Protein AF-A0A815TJA2-F1 (afdb_monomer)

InterPro domains:
  IPR001619 Sec1-like protein [PF00995] (8-190)
  IPR027482 Sec1-like, domain 2 [G3DSA:3.40.50.1910] (61-134)
  IPR027482 Sec1-like, domain 2 [G3DSA:3.40.50.1910] (135-194)
  IPR036045 Sec1-like superfamily [SSF56815] (6-190)
  IPR043155 Vacuolar protein sorting-associated protein 33, domain 3b [G3DSA:1.25.40.850] (1-39)

Sequence (194 aa):
EYYELLCRSFLQAYGYENIPLLYKLEQLHLFHVKRSCDIPIPTNANTSAGSRGEALLKMGKQVAQNLTDKAQTQKTFFQFMRKKLNLTPDLNQQVKTTPGPDMADVFGSFYVPLSCRLIEEGLINEQKLLQFQHELIQRGYPGAEDLFQQRSSGMSTRSQYHDNQQSILIVFIGGCTQSEINALRMLAMSKSNT

Foldseek 3Di:
DVLVVVVVVCCVVPHPVCVVVQVVCVVVVNRDDPDLPPFDADDPDPDDDDDDDPVVVVCVVVVVVVVVVSSVPPQHPCRVLCVVLVQAPDPVVVPDPDPADALCVLVPSGGHPSVLSLVLVCVPDVVVNVVVLVVCVSRVHPCSVVSDDDDPPPDDPPPPDDDDDDDDDDDDDPDDDPSSVVSVVRVVVVSVVD

Organism: NCBI:txid433720

Solvent-accessible surface area (backbone atoms only — not comparable to full-atom values): 12328 Å² total; per-residue (Å²): 111,72,62,62,51,50,52,50,54,46,33,72,74,74,38,68,86,48,53,66,55,54,53,50,32,35,75,69,68,75,46,70,76,86,59,101,68,81,53,82,79,82,74,87,74,88,71,81,89,79,81,92,72,74,59,60,69,57,41,54,57,52,49,55,51,48,49,56,53,52,68,74,59,69,65,50,70,65,59,48,49,34,64,76,66,54,26,50,57,58,76,87,60,64,84,55,96,59,100,66,76,56,43,24,52,68,53,78,48,52,36,34,56,66,71,55,52,53,50,51,47,50,75,74,35,61,66,64,43,52,53,48,36,52,55,33,45,75,51,67,43,87,69,29,79,71,73,66,75,81,78,76,83,70,88,67,84,79,71,90,67,93,73,96,70,88,84,82,88,84,83,66,84,96,61,80,53,73,52,53,55,52,22,47,49,31,51,51,54,58,60,74,74,107

Structure (mmCIF, N/CA/C/O backbone):
data_AF-A0A815TJA2-F1
#
_entry.id   AF-A0A815TJA2-F1
#
loop_
_atom_site.group_PDB
_atom_site.id
_atom_site.type_symbol
_atom_site.label_atom_id
_atom_site.label_alt_id
_atom_site.label_comp_id
_atom_site.label_asym_id
_atom_site.label_entity_id
_atom_site.label_seq_id
_atom_site.pdbx_PDB_ins_code
_atom_site.Cartn_x
_atom_site.Cartn_y
_atom_site.Cartn_z
_atom_site.occupancy
_atom_site.B_iso_or_equiv
_atom_site.auth_seq_id
_atom_site.auth_comp_id
_atom_site.auth_asym_id
_atom_site.auth_atom_id
_atom_site.pdbx_PDB_model_num
ATOM 1 N N . GLU A 1 1 ? 21.839 7.463 -7.728 1.00 70.12 1 GLU A N 1
ATOM 2 C CA . GLU A 1 1 ? 22.661 6.275 -8.038 1.00 70.12 1 GLU A CA 1
ATOM 3 C C . GLU A 1 1 ? 21.825 5.011 -8.265 1.00 70.12 1 GLU A C 1
ATOM 5 O O . GLU A 1 1 ? 21.737 4.577 -9.403 1.00 70.12 1 GLU A O 1
ATOM 10 N N . TYR A 1 2 ? 21.116 4.466 -7.264 1.00 87.75 2 TYR A N 1
ATOM 11 C CA . TYR A 1 2 ? 20.338 3.220 -7.442 1.00 87.75 2 TYR A CA 1
ATOM 12 C C . TYR A 1 2 ? 19.220 3.280 -8.503 1.00 87.75 2 TYR A C 1
ATOM 14 O O . TYR A 1 2 ? 18.996 2.295 -9.199 1.00 87.75 2 TYR A O 1
ATOM 22 N N . TYR A 1 3 ? 18.539 4.424 -8.650 1.00 91.25 3 TYR A N 1
ATOM 23 C CA . TYR A 1 3 ? 17.468 4.598 -9.642 1.00 91.25 3 TYR A CA 1
ATOM 24 C C . TYR A 1 3 ? 17.973 4.401 -11.078 1.00 91.25 3 TYR A C 1
ATOM 26 O O . TYR A 1 3 ? 17.455 3.571 -11.816 1.00 91.25 3 TYR A O 1
ATOM 34 N N . GLU A 1 4 ? 19.035 5.115 -11.455 1.00 92.94 4 GLU A N 1
ATOM 35 C CA . GLU A 1 4 ? 19.614 5.056 -12.802 1.00 92.94 4 GLU A CA 1
ATOM 36 C C . GLU A 1 4 ? 20.176 3.670 -13.121 1.00 92.94 4 GLU A C 1
ATOM 38 O O . GLU A 1 4 ? 20.002 3.174 -14.235 1.00 92.94 4 GLU A O 1
ATOM 43 N N . LEU A 1 5 ? 20.800 3.016 -12.133 1.00 95.50 5 LEU A N 1
ATOM 44 C CA . LEU A 1 5 ? 21.304 1.654 -12.280 1.00 95.50 5 LEU A CA 1
ATOM 45 C C . LEU A 1 5 ? 20.172 0.657 -12.558 1.00 95.50 5 LEU A C 1
ATOM 47 O O . LEU A 1 5 ? 20.317 -0.196 -13.438 1.00 95.50 5 LEU A O 1
ATOM 51 N N . LEU A 1 6 ? 19.048 0.773 -11.845 1.00 95.50 6 LEU A N 1
ATOM 52 C CA . LEU A 1 6 ? 17.875 -0.073 -12.060 1.00 95.50 6 LEU A CA 1
ATOM 53 C C . LEU A 1 6 ? 17.267 0.174 -13.443 1.00 95.50 6 LEU A C 1
ATOM 55 O O . LEU A 1 6 ? 17.034 -0.789 -14.170 1.00 95.50 6 LEU A O 1
ATOM 59 N N . CYS A 1 7 ? 17.085 1.439 -13.840 1.00 96.25 7 CYS A N 1
ATOM 60 C CA . CYS A 1 7 ? 16.595 1.796 -15.174 1.00 96.25 7 CYS A CA 1
ATOM 61 C C . CYS A 1 7 ? 17.485 1.209 -16.270 1.00 96.25 7 CYS A C 1
ATOM 63 O O . CYS A 1 7 ? 16.992 0.557 -17.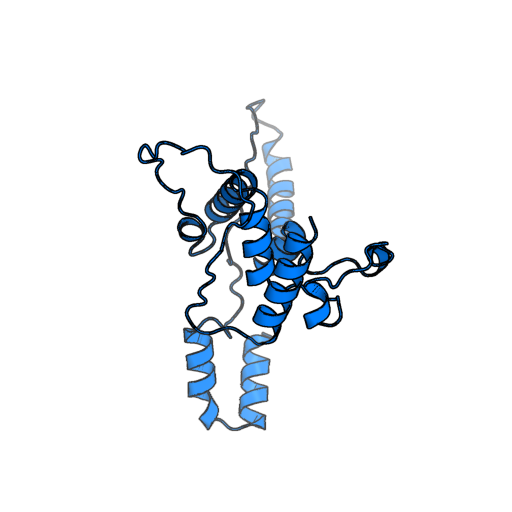188 1.00 96.25 7 CYS A O 1
ATOM 65 N N . ARG A 1 8 ? 18.805 1.394 -16.158 1.00 97.25 8 ARG A N 1
ATOM 66 C CA . ARG A 1 8 ? 19.763 0.858 -17.128 1.00 97.25 8 ARG A CA 1
ATOM 67 C C . ARG A 1 8 ? 19.694 -0.665 -17.193 1.00 97.25 8 ARG A C 1
ATOM 69 O O . ARG A 1 8 ? 19.586 -1.205 -18.288 1.00 97.25 8 ARG A O 1
ATOM 76 N N . SER A 1 9 ? 19.733 -1.342 -16.047 1.00 97.62 9 SER A N 1
ATOM 77 C CA . SER A 1 9 ? 19.697 -2.810 -15.984 1.00 97.62 9 SER A CA 1
ATOM 78 C C . SER A 1 9 ? 18.393 -3.367 -16.560 1.00 97.62 9 SER A C 1
ATOM 80 O O . SER A 1 9 ? 18.413 -4.331 -17.320 1.00 97.62 9 SER A O 1
ATOM 82 N N . PHE A 1 10 ? 17.261 -2.728 -16.254 1.00 97.88 10 PHE A N 1
ATOM 83 C CA . PHE A 1 10 ? 15.953 -3.107 -16.777 1.00 97.88 10 PHE A CA 1
ATOM 84 C C . PHE A 1 10 ? 15.876 -2.935 -18.300 1.00 97.88 10 PHE A C 1
ATOM 86 O O . PHE A 1 10 ? 15.504 -3.873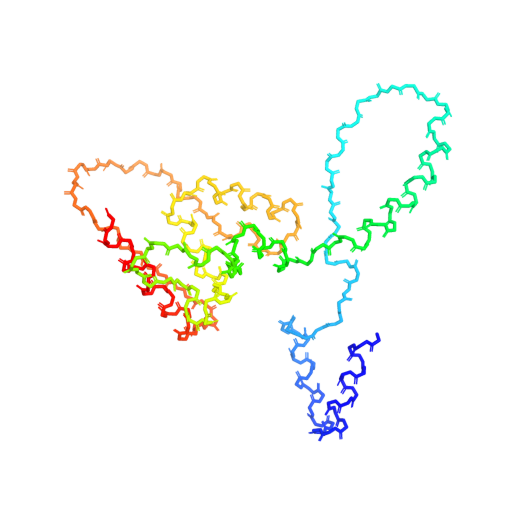 -18.996 1.00 97.88 10 PHE A O 1
ATOM 93 N N . LEU A 1 11 ? 16.292 -1.786 -18.840 1.00 98.19 11 LEU A N 1
ATOM 94 C CA . LEU A 1 11 ? 16.261 -1.547 -20.289 1.00 98.19 11 LEU A CA 1
ATOM 95 C C . LEU A 1 11 ? 17.235 -2.456 -21.052 1.00 98.19 11 LEU A C 1
ATOM 97 O O . LEU A 1 11 ? 16.928 -2.890 -22.158 1.00 98.19 11 LEU A O 1
ATOM 101 N N . GLN A 1 12 ? 18.385 -2.785 -20.459 1.00 98.06 12 GLN A N 1
ATOM 102 C CA . GLN A 1 12 ? 19.330 -3.737 -21.046 1.00 98.06 12 GLN A CA 1
ATOM 103 C C . GLN A 1 12 ? 18.774 -5.166 -21.093 1.00 98.06 12 GLN A C 1
ATOM 105 O O . GLN A 1 12 ? 19.051 -5.884 -22.050 1.00 98.06 12 GLN A O 1
ATOM 110 N N . ALA A 1 13 ? 18.008 -5.581 -20.081 1.00 98.25 13 ALA A N 1
ATOM 111 C CA . ALA A 1 13 ? 17.454 -6.932 -19.997 1.00 98.25 13 ALA A CA 1
ATOM 112 C C . ALA A 1 13 ? 16.139 -7.104 -20.777 1.00 98.25 13 ALA A C 1
ATOM 114 O O . ALA A 1 13 ? 15.918 -8.156 -21.370 1.00 98.25 13 ALA A O 1
ATOM 115 N N . TYR A 1 14 ? 15.272 -6.088 -20.770 1.00 97.88 14 TYR A N 1
ATOM 116 C CA . TYR A 1 14 ? 13.899 -6.168 -21.287 1.00 97.88 14 TYR A CA 1
ATOM 117 C C . TYR A 1 14 ? 13.647 -5.301 -22.526 1.00 97.88 14 TYR A C 1
ATOM 119 O O . TYR A 1 14 ? 12.537 -5.320 -23.047 1.00 97.88 14 TYR A O 1
ATOM 127 N N . GLY A 1 15 ? 14.648 -4.549 -22.990 1.00 97.88 15 GLY A N 1
ATOM 128 C CA . GLY A 1 15 ? 14.570 -3.735 -24.201 1.00 97.88 15 GLY A CA 1
ATOM 129 C C . GLY A 1 15 ? 14.254 -2.253 -23.954 1.00 97.88 15 GLY A C 1
ATOM 130 O O . GLY A 1 15 ? 13.575 -1.868 -22.992 1.00 97.88 15 GLY A O 1
ATOM 131 N N . TYR A 1 16 ? 14.771 -1.402 -24.848 1.00 98.06 16 TYR A N 1
ATOM 132 C CA . TYR A 1 16 ? 14.667 0.063 -24.784 1.00 98.06 16 TYR A CA 1
ATOM 133 C C . TYR A 1 16 ? 13.289 0.602 -25.198 1.00 98.06 16 TYR A C 1
ATOM 135 O O . TYR A 1 16 ? 12.956 1.752 -24.905 1.00 98.06 16 TYR A O 1
ATOM 143 N N . GLU A 1 17 ? 12.447 -0.231 -25.800 1.00 97.75 17 GLU A N 1
ATOM 144 C CA . GLU A 1 17 ? 11.033 0.040 -26.059 1.00 97.75 17 GLU A CA 1
ATOM 145 C C . GLU A 1 17 ? 10.231 0.324 -24.781 1.00 97.75 17 GLU A C 1
ATOM 147 O O . GLU A 1 17 ? 9.165 0.930 -24.855 1.00 97.75 17 GLU A O 1
ATOM 152 N N . ASN A 1 18 ? 10.749 -0.054 -23.605 1.00 97.94 18 ASN A N 1
ATOM 153 C CA . ASN A 1 18 ? 10.112 0.198 -22.313 1.00 97.94 18 ASN A CA 1
ATOM 154 C C . ASN A 1 18 ? 10.424 1.585 -21.720 1.00 97.94 18 ASN A C 1
ATOM 156 O O . ASN A 1 18 ? 9.945 1.904 -20.630 1.00 97.94 18 ASN A O 1
ATOM 160 N N . ILE A 1 19 ? 11.176 2.451 -22.411 1.00 97.38 19 ILE A N 1
ATOM 161 C CA . ILE A 1 19 ? 11.385 3.842 -21.965 1.00 97.38 19 ILE A CA 1
ATOM 162 C C . ILE A 1 19 ? 10.050 4.575 -21.698 1.00 97.38 19 ILE A C 1
ATOM 164 O O . ILE A 1 19 ? 9.917 5.178 -20.629 1.00 97.38 19 ILE A O 1
ATOM 168 N N . PRO A 1 20 ? 9.024 4.508 -22.574 1.00 97.69 20 PRO A N 1
ATOM 169 C CA . PRO A 1 20 ? 7.733 5.143 -22.316 1.00 97.69 20 PRO A CA 1
ATOM 170 C C . PRO A 1 20 ? 6.999 4.565 -21.098 1.00 97.69 20 PRO A C 1
ATOM 172 O O . PRO A 1 20 ? 6.238 5.286 -20.457 1.00 97.69 20 PRO A O 1
ATOM 175 N N . LEU A 1 21 ? 7.212 3.285 -20.759 1.00 97.12 21 LEU A N 1
ATOM 176 C CA . LEU A 1 21 ? 6.660 2.676 -19.544 1.00 97.12 21 LEU A CA 1
ATOM 177 C C . LEU A 1 21 ? 7.285 3.309 -18.297 1.00 97.12 21 LEU A C 1
ATOM 179 O O . LEU A 1 21 ? 6.548 3.748 -17.417 1.00 97.12 21 LEU A O 1
ATOM 183 N N . LEU A 1 22 ? 8.618 3.404 -18.246 1.00 96.19 22 LEU A N 1
ATOM 184 C CA . LEU A 1 22 ? 9.320 4.053 -17.133 1.00 96.19 22 LEU A CA 1
ATOM 185 C C . LEU A 1 22 ? 8.872 5.511 -16.973 1.00 96.19 22 LEU A C 1
ATOM 187 O O . LEU A 1 22 ? 8.570 5.937 -15.862 1.00 96.19 22 LEU A O 1
ATOM 191 N N . TYR A 1 23 ? 8.728 6.235 -18.086 1.00 95.75 23 TYR A N 1
ATOM 192 C CA . TYR A 1 23 ? 8.217 7.605 -18.082 1.00 95.75 23 TYR A CA 1
ATOM 193 C C . TYR A 1 23 ? 6.786 7.702 -17.527 1.00 95.75 23 TYR A C 1
ATOM 195 O O . TYR A 1 23 ? 6.503 8.555 -16.690 1.00 95.75 23 TYR A O 1
ATOM 203 N N . LYS A 1 24 ? 5.876 6.802 -17.927 1.00 97.31 24 LYS A N 1
ATOM 204 C CA . LYS A 1 24 ? 4.506 6.764 -17.381 1.00 97.31 24 LYS A CA 1
ATOM 205 C C . LYS A 1 24 ? 4.483 6.437 -15.888 1.00 97.31 24 LYS A C 1
ATOM 207 O O . LYS A 1 24 ? 3.707 7.038 -15.153 1.00 97.31 24 LYS A O 1
ATOM 212 N N . LEU A 1 25 ? 5.316 5.506 -15.424 1.00 96.12 25 LEU A N 1
ATOM 213 C CA . LEU A 1 25 ? 5.407 5.174 -13.997 1.00 96.12 25 LEU A CA 1
ATOM 214 C C . LEU A 1 25 ? 5.944 6.350 -13.168 1.00 96.12 25 LEU A C 1
ATOM 216 O O . LEU A 1 25 ? 5.499 6.544 -12.036 1.00 96.12 25 LEU A O 1
ATOM 220 N N . GLU A 1 26 ? 6.846 7.151 -13.736 1.00 92.75 26 GLU A N 1
ATOM 221 C CA . GLU A 1 26 ? 7.316 8.397 -13.128 1.00 92.75 26 GLU A CA 1
ATOM 222 C C . GLU A 1 26 ? 6.206 9.452 -13.066 1.00 92.75 26 GLU A C 1
ATOM 224 O O . GLU A 1 26 ? 5.986 10.037 -12.005 1.00 92.75 26 GLU A O 1
ATOM 229 N N . GLN A 1 27 ? 5.447 9.638 -14.154 1.00 92.69 27 GLN A N 1
ATOM 230 C CA . GLN A 1 27 ? 4.282 10.535 -14.180 1.00 92.69 27 GLN A CA 1
ATOM 231 C C . GLN A 1 27 ? 3.201 10.135 -13.166 1.00 92.69 27 GLN A C 1
ATOM 233 O O . GLN A 1 27 ? 2.562 11.001 -12.577 1.00 92.69 27 GLN A O 1
ATOM 238 N N . LEU A 1 28 ? 3.009 8.833 -12.940 1.00 92.00 28 LEU A N 1
ATOM 239 C CA . LEU A 1 28 ? 2.090 8.301 -11.928 1.00 92.00 28 LEU A CA 1
ATOM 240 C C . LEU A 1 28 ? 2.676 8.323 -10.505 1.00 92.00 28 LEU A C 1
ATOM 242 O O . LEU A 1 28 ? 2.043 7.820 -9.581 1.00 92.00 28 LEU A O 1
ATOM 246 N N . HIS A 1 29 ? 3.888 8.857 -10.319 1.00 88.56 29 HIS A N 1
ATOM 247 C CA . HIS A 1 29 ? 4.633 8.860 -9.056 1.00 88.56 29 HIS A CA 1
ATOM 248 C C . HIS A 1 29 ? 4.888 7.466 -8.448 1.00 88.56 29 HIS A C 1
ATOM 250 O O . HIS A 1 29 ? 5.313 7.360 -7.298 1.00 88.56 29 HIS A O 1
ATOM 256 N N . LEU A 1 30 ? 4.721 6.393 -9.227 1.00 90.75 30 LEU A N 1
ATOM 257 C CA . LEU A 1 30 ? 4.966 5.011 -8.799 1.00 90.75 30 LEU A CA 1
ATOM 258 C C . LEU A 1 30 ? 6.448 4.637 -8.854 1.00 90.75 30 LEU A C 1
ATOM 260 O O . LEU A 1 30 ? 6.898 3.770 -8.106 1.00 90.75 30 LEU A O 1
ATOM 264 N N . PHE A 1 31 ? 7.212 5.288 -9.730 1.00 91.88 31 PHE A N 1
ATOM 265 C CA . PHE A 1 31 ? 8.631 5.015 -9.907 1.00 91.88 31 PHE A CA 1
ATOM 266 C C . PHE A 1 31 ? 9.392 6.306 -10.193 1.00 91.88 31 PHE A C 1
ATOM 268 O O . PHE A 1 31 ? 9.358 6.822 -11.302 1.00 91.88 31 PHE A O 1
ATOM 275 N N . HIS A 1 32 ? 10.060 6.855 -9.182 1.00 87.38 32 HIS A N 1
ATOM 276 C CA . HIS A 1 32 ? 10.755 8.132 -9.298 1.00 87.38 32 HIS A CA 1
ATOM 277 C C . HIS A 1 32 ? 12.011 8.162 -8.426 1.00 87.38 32 HIS A C 1
ATOM 279 O O . HIS A 1 32 ? 12.174 7.383 -7.481 1.00 87.38 32 HIS A O 1
ATOM 285 N N . VAL A 1 33 ? 12.912 9.092 -8.737 1.00 85.31 33 VAL A N 1
ATOM 286 C CA . VAL A 1 33 ? 14.084 9.357 -7.903 1.00 85.31 33 VAL A CA 1
ATOM 287 C C . VAL A 1 33 ? 13.610 9.894 -6.559 1.00 85.31 33 VAL A C 1
ATOM 289 O O . VAL A 1 33 ? 12.967 10.942 -6.512 1.00 85.31 33 VAL A O 1
ATOM 292 N N . LYS A 1 34 ? 13.976 9.215 -5.466 1.00 74.69 34 LYS A N 1
ATOM 293 C CA . LYS A 1 34 ? 13.782 9.734 -4.110 1.00 74.69 34 LYS A CA 1
ATOM 294 C C . LYS A 1 34 ? 14.481 11.086 -4.008 1.00 74.69 34 LYS A C 1
ATOM 296 O O . LYS A 1 34 ? 15.713 11.148 -3.990 1.00 74.69 34 LYS A O 1
ATOM 301 N N . ARG A 1 35 ? 13.709 12.167 -3.963 1.00 65.94 35 ARG A N 1
ATOM 302 C CA . ARG A 1 35 ? 14.259 13.498 -3.728 1.00 65.94 35 ARG A CA 1
ATOM 303 C C . ARG A 1 35 ? 14.512 13.609 -2.230 1.00 65.94 35 ARG A C 1
ATOM 305 O O . ARG A 1 35 ? 13.706 13.165 -1.421 1.00 65.94 35 ARG A O 1
ATOM 312 N N . SER A 1 36 ? 15.628 14.206 -1.831 1.00 51.16 36 SER A N 1
ATOM 313 C CA . SER A 1 36 ? 15.995 14.421 -0.419 1.00 51.16 36 SER A CA 1
ATOM 314 C C . SER A 1 36 ? 15.038 15.361 0.339 1.00 51.16 36 SER A C 1
ATOM 316 O O . SER A 1 36 ? 15.339 15.793 1.446 1.00 51.16 36 SER A O 1
ATOM 318 N N . CYS A 1 37 ? 13.914 15.718 -0.279 1.00 46.31 37 CYS A N 1
ATOM 319 C CA . CYS A 1 37 ? 12.906 16.656 0.169 1.00 46.31 37 CYS A CA 1
ATOM 320 C C . CYS A 1 37 ? 11.500 16.055 0.031 1.00 46.31 37 CYS A C 1
ATOM 322 O O . CYS A 1 37 ? 10.578 16.727 -0.419 1.00 46.31 37 CYS A O 1
ATOM 324 N N . ASP A 1 38 ? 11.307 14.814 0.474 1.00 43.69 38 ASP A N 1
ATOM 325 C CA . ASP A 1 38 ? 9.968 14.361 0.851 1.00 43.69 38 ASP A CA 1
ATOM 326 C C . ASP A 1 38 ? 9.658 14.925 2.249 1.00 43.69 38 ASP A C 1
ATOM 328 O O . ASP A 1 38 ? 9.755 14.253 3.272 1.00 43.69 38 ASP A O 1
ATOM 332 N N . ILE A 1 39 ? 9.309 16.215 2.219 1.00 48.31 39 ILE A N 1
ATOM 333 C CA . ILE A 1 39 ? 8.731 17.067 3.261 1.00 48.31 39 ILE A CA 1
ATOM 334 C C . ILE A 1 39 ? 9.681 17.470 4.416 1.00 48.31 39 ILE A C 1
ATOM 336 O O . ILE A 1 39 ? 9.987 16.675 5.309 1.00 48.31 39 ILE A O 1
ATOM 340 N N . PRO A 1 40 ? 10.110 18.751 4.471 1.00 40.62 40 PRO A N 1
ATOM 341 C CA . PRO A 1 40 ? 10.770 19.320 5.641 1.00 40.62 40 PRO A CA 1
ATOM 342 C C . PRO A 1 40 ? 9.880 19.192 6.883 1.00 40.62 40 PRO A C 1
ATOM 344 O O . PRO A 1 40 ? 8.729 19.610 6.880 1.00 40.62 40 PRO A O 1
ATOM 347 N N . ILE A 1 41 ? 10.438 18.633 7.956 1.00 48.81 41 ILE A N 1
ATOM 348 C CA . ILE A 1 41 ? 9.781 18.442 9.252 1.00 48.81 41 ILE A CA 1
ATOM 349 C C . ILE A 1 41 ? 9.935 19.729 10.080 1.00 48.81 41 ILE A C 1
ATOM 351 O O . ILE A 1 41 ? 11.060 20.031 10.495 1.00 48.81 41 ILE A O 1
ATOM 355 N N . PRO A 1 42 ? 8.861 20.465 10.414 1.00 39.62 42 PRO A N 1
ATOM 356 C CA . PRO A 1 42 ? 8.925 21.458 11.470 1.00 39.62 42 PRO A CA 1
ATOM 357 C C . PRO A 1 42 ? 8.762 20.740 12.815 1.00 39.62 42 PRO A C 1
ATOM 359 O O . PRO A 1 42 ? 7.665 20.387 13.237 1.00 39.62 42 PRO A O 1
ATOM 362 N N . THR A 1 43 ? 9.868 20.491 13.516 1.00 40.44 43 THR A N 1
ATOM 363 C CA . THR A 1 43 ? 9.794 20.199 14.953 1.00 40.44 43 THR A CA 1
ATOM 364 C C . THR A 1 43 ? 9.547 21.517 15.678 1.00 40.44 43 THR A C 1
ATOM 366 O O . THR A 1 43 ? 10.448 22.356 15.712 1.00 40.44 43 THR A O 1
ATOM 369 N N . ASN A 1 44 ? 8.354 21.701 16.247 1.00 42.28 44 ASN A N 1
ATOM 370 C CA . ASN A 1 44 ? 8.033 22.825 17.129 1.00 42.28 44 ASN A CA 1
ATOM 371 C C . ASN A 1 44 ? 9.016 22.854 18.310 1.00 42.28 44 ASN A C 1
ATOM 373 O O . ASN A 1 44 ? 8.865 22.109 19.277 1.00 42.28 44 ASN A O 1
ATOM 377 N N . ALA A 1 45 ? 10.040 23.701 18.225 1.00 36.78 45 ALA A N 1
ATOM 378 C CA . ALA A 1 45 ? 10.922 24.010 19.336 1.00 36.78 45 ALA A CA 1
ATOM 379 C C . ALA A 1 45 ? 10.388 25.265 20.036 1.00 36.78 45 ALA A C 1
ATOM 381 O O . ALA A 1 45 ? 10.704 26.392 19.657 1.00 36.78 45 ALA A O 1
ATOM 382 N N . ASN A 1 46 ? 9.573 25.064 21.071 1.00 38.31 46 ASN A N 1
ATOM 383 C CA . ASN A 1 46 ? 9.316 26.099 22.066 1.00 38.31 46 ASN A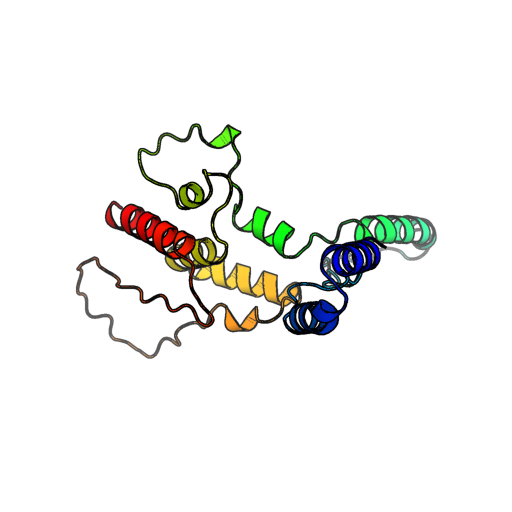 CA 1
ATOM 384 C C . ASN A 1 46 ? 10.593 26.276 22.898 1.00 38.31 46 ASN A C 1
ATOM 386 O O . ASN A 1 46 ? 10.776 25.606 23.911 1.00 38.31 46 ASN A O 1
ATOM 390 N N . THR A 1 47 ? 11.493 27.154 22.463 1.00 41.19 47 THR A N 1
ATOM 391 C CA . THR A 1 47 ? 12.627 27.609 23.282 1.00 41.19 47 THR A CA 1
ATOM 392 C C . THR A 1 47 ? 12.343 29.019 23.775 1.00 41.19 47 THR A C 1
ATOM 394 O O . THR A 1 47 ? 12.488 29.997 23.044 1.00 41.19 47 THR A O 1
ATOM 397 N N . SER A 1 48 ? 11.899 29.107 25.029 1.00 37.94 48 SER A N 1
ATOM 398 C CA . SER A 1 48 ? 11.798 30.345 25.797 1.00 37.94 48 SER A CA 1
ATOM 399 C C . SER A 1 48 ? 13.166 31.022 25.906 1.00 37.94 48 SER A C 1
ATOM 401 O O . SER A 1 48 ? 14.173 30.376 26.193 1.00 37.94 48 SER A O 1
ATOM 403 N N . ALA A 1 49 ? 13.175 32.331 25.666 1.00 41.06 49 ALA A N 1
ATOM 404 C CA . ALA A 1 49 ? 14.348 33.191 25.642 1.00 41.06 49 ALA A CA 1
ATOM 405 C C . ALA A 1 49 ? 15.135 33.186 26.967 1.00 41.06 49 ALA A C 1
ATOM 407 O O . ALA A 1 49 ? 14.567 33.399 28.035 1.00 41.06 49 ALA A O 1
ATOM 408 N N . GLY A 1 50 ? 16.461 33.036 26.876 1.00 34.66 50 GLY A N 1
ATOM 409 C CA . GLY A 1 50 ? 17.378 33.241 27.995 1.00 34.66 50 GLY A CA 1
ATOM 410 C C . GLY A 1 50 ? 18.850 33.277 27.568 1.00 34.66 50 GLY A C 1
ATOM 411 O O . GLY A 1 50 ? 19.401 32.263 27.166 1.00 34.66 50 GLY A O 1
ATOM 412 N N . SER A 1 51 ? 19.461 34.459 27.706 1.00 42.88 51 SER A N 1
ATOM 413 C CA . SER A 1 51 ? 20.901 34.790 27.688 1.00 42.88 51 SER A CA 1
ATOM 414 C C . SER A 1 51 ? 21.714 34.567 26.393 1.00 42.88 51 SER A C 1
ATOM 416 O O . SER A 1 51 ? 22.089 33.462 26.007 1.00 42.88 51 SER A O 1
ATOM 418 N N . ARG A 1 52 ? 22.020 35.694 25.733 1.00 53.28 52 ARG A N 1
ATOM 419 C CA . ARG A 1 52 ? 22.794 35.850 24.490 1.00 53.28 52 ARG A CA 1
ATOM 420 C C . ARG A 1 52 ? 24.288 35.987 24.806 1.00 53.28 52 ARG A C 1
ATOM 422 O O . ARG A 1 52 ? 24.679 36.967 25.424 1.00 53.28 52 ARG A O 1
ATOM 429 N N . GLY A 1 53 ? 25.126 35.071 24.326 1.00 48.88 53 GLY A N 1
ATOM 430 C CA . GLY A 1 53 ? 26.578 35.290 24.315 1.00 48.88 53 GLY A CA 1
ATOM 431 C C . GLY A 1 53 ? 27.383 34.035 24.002 1.00 48.88 53 GLY A C 1
ATOM 432 O O . GLY A 1 53 ? 27.961 33.924 22.928 1.00 48.88 53 GLY A O 1
ATOM 433 N N . GLU A 1 54 ? 27.358 33.042 24.891 1.00 45.56 54 GLU A N 1
ATOM 434 C CA . GLU A 1 54 ? 28.239 31.861 24.793 1.00 45.56 54 GLU A CA 1
ATOM 435 C C . GLU A 1 54 ? 27.552 30.601 24.234 1.00 45.56 54 GLU A C 1
ATOM 437 O O . GLU A 1 54 ? 28.212 29.671 23.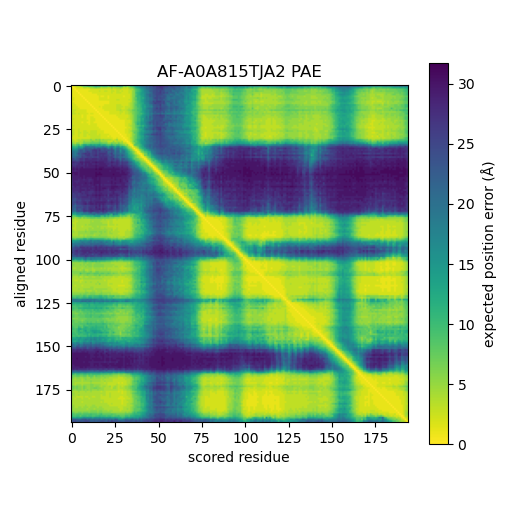765 1.00 45.56 54 GLU A O 1
ATOM 442 N N . ALA A 1 55 ? 26.216 30.579 24.197 1.00 46.28 55 ALA A N 1
ATOM 443 C CA . ALA A 1 55 ? 25.439 29.474 23.635 1.00 46.28 55 ALA A CA 1
ATOM 444 C C . ALA A 1 55 ? 25.525 29.388 22.099 1.00 46.28 55 ALA A C 1
ATOM 446 O O . ALA A 1 55 ? 25.321 28.314 21.544 1.00 46.28 55 ALA A O 1
ATOM 447 N N . LEU A 1 56 ? 25.859 30.482 21.403 1.00 47.47 56 LEU A N 1
ATOM 448 C CA . LEU A 1 56 ? 25.831 30.569 19.935 1.00 47.47 56 LEU A CA 1
ATOM 449 C C . LEU A 1 56 ? 26.946 29.763 19.249 1.00 47.47 56 LEU A C 1
ATOM 451 O O . LEU A 1 56 ? 26.712 29.176 18.195 1.00 47.47 56 LEU A O 1
ATOM 455 N N . LEU A 1 57 ? 28.134 29.660 19.855 1.00 49.56 57 LEU A N 1
ATOM 456 C CA . LEU A 1 57 ? 29.263 28.940 19.249 1.00 49.56 57 LEU A CA 1
ATOM 457 C C . LEU A 1 57 ? 29.202 27.421 19.508 1.00 49.56 57 LEU A C 1
ATOM 459 O O . LEU A 1 57 ? 29.593 26.628 18.649 1.00 49.56 57 LEU A O 1
ATOM 463 N N . LYS A 1 58 ? 28.635 27.001 20.652 1.00 49.66 58 LYS A N 1
ATOM 464 C CA . LYS A 1 58 ? 28.282 25.593 20.924 1.00 49.66 58 LYS A CA 1
ATOM 465 C C . LYS A 1 58 ? 27.023 25.163 20.157 1.00 49.66 58 LYS A C 1
ATOM 467 O O . LYS A 1 58 ? 27.016 24.057 19.616 1.00 49.66 58 LYS A O 1
ATOM 472 N N . MET A 1 59 ? 26.033 26.053 19.995 1.00 49.16 59 MET A N 1
ATOM 473 C CA . MET A 1 59 ? 24.901 25.834 19.085 1.00 49.16 59 MET A CA 1
ATOM 474 C C . MET A 1 59 ? 25.359 25.710 17.638 1.00 49.16 59 MET A C 1
ATOM 476 O O . MET A 1 59 ? 24.848 24.840 16.963 1.00 49.16 59 MET A O 1
ATOM 480 N N . GLY A 1 60 ? 26.326 26.484 17.140 1.00 48.66 60 GLY A N 1
ATOM 481 C CA . GLY A 1 60 ? 26.756 26.375 15.737 1.00 48.66 60 GLY A CA 1
ATOM 482 C C . GLY A 1 60 ? 27.245 24.970 15.351 1.00 48.66 60 GLY A C 1
ATOM 483 O O . GLY A 1 60 ? 26.869 24.442 14.305 1.00 48.66 60 GLY A O 1
ATOM 484 N N . LYS A 1 61 ? 28.010 24.316 16.237 1.00 48.41 61 LYS A N 1
ATOM 485 C CA . LYS A 1 61 ? 28.490 22.937 16.029 1.00 48.41 61 LYS A CA 1
ATOM 486 C C . LYS A 1 61 ? 27.405 21.889 16.287 1.00 48.41 61 LYS A C 1
ATOM 488 O O . LYS A 1 61 ? 27.272 20.962 15.497 1.00 48.41 61 LYS A O 1
ATOM 493 N N . GLN A 1 62 ? 26.584 22.059 17.327 1.00 49.62 62 GLN A N 1
ATOM 494 C CA . GLN A 1 62 ? 25.466 21.147 17.603 1.00 49.62 62 GLN A CA 1
ATOM 495 C C . GLN A 1 62 ? 24.339 21.266 16.573 1.00 49.62 62 GLN A C 1
ATOM 497 O O . GLN A 1 62 ? 23.709 20.269 16.261 1.00 49.62 62 GLN A O 1
ATOM 502 N N . VAL A 1 63 ? 24.079 22.444 16.015 1.00 51.03 63 VAL A N 1
ATOM 503 C CA . VAL A 1 63 ? 23.078 22.675 14.966 1.00 51.03 63 VAL A CA 1
ATOM 504 C C . VAL A 1 63 ? 23.544 22.041 13.661 1.00 51.03 63 VAL A C 1
ATOM 506 O O . VAL A 1 63 ? 22.742 21.368 13.030 1.00 51.03 63 VAL A O 1
ATOM 509 N N . ALA A 1 64 ? 24.828 22.138 13.303 1.00 48.75 64 ALA A N 1
ATOM 510 C CA . ALA A 1 64 ? 25.378 21.437 12.140 1.00 48.75 64 ALA A CA 1
ATOM 511 C C . ALA A 1 64 ? 25.325 19.902 12.290 1.00 48.75 64 ALA A C 1
ATOM 513 O O . ALA A 1 64 ? 24.940 19.212 11.351 1.00 48.75 64 ALA A O 1
ATOM 514 N N . GLN A 1 65 ? 25.625 19.366 13.479 1.00 45.91 65 GLN A N 1
ATOM 515 C CA . GLN A 1 65 ? 25.522 17.924 13.755 1.00 45.91 65 GLN A CA 1
ATOM 516 C C . GLN A 1 65 ? 24.061 17.446 13.788 1.00 45.91 65 GLN A C 1
ATOM 518 O O . GLN A 1 65 ? 23.719 16.453 13.154 1.00 45.91 65 GLN A O 1
ATOM 523 N N . ASN A 1 66 ? 23.168 18.225 14.407 1.00 48.66 66 ASN A N 1
ATOM 524 C CA . ASN A 1 66 ? 21.731 17.973 14.380 1.00 48.66 66 ASN A CA 1
ATOM 525 C C . ASN A 1 66 ? 21.143 18.104 12.969 1.00 48.66 66 ASN A C 1
ATOM 527 O O . ASN A 1 66 ? 20.169 17.429 12.688 1.00 48.66 66 ASN A O 1
ATOM 531 N N . LEU A 1 67 ? 21.672 18.947 12.079 1.00 46.09 67 LEU A N 1
ATOM 532 C CA . LEU A 1 67 ? 21.212 19.044 10.687 1.00 46.09 67 LEU A CA 1
ATOM 533 C C . LEU A 1 67 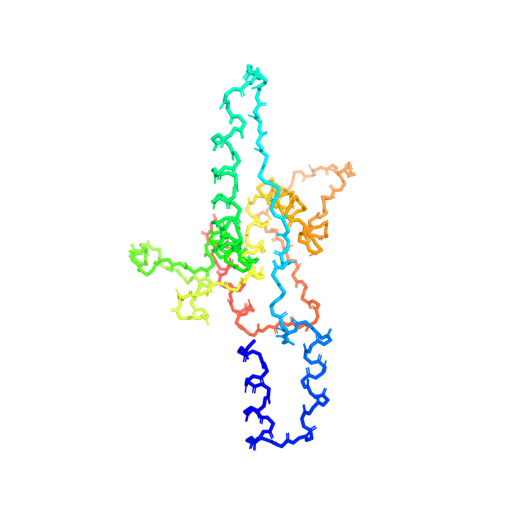? 21.581 17.788 9.883 1.00 46.09 67 LEU A C 1
ATOM 535 O O . LEU A 1 67 ? 20.761 17.318 9.097 1.00 46.09 67 LEU A O 1
ATOM 539 N N . THR A 1 68 ? 22.755 17.200 10.130 1.00 45.91 68 THR A N 1
ATOM 540 C CA . THR A 1 68 ? 23.185 15.940 9.499 1.00 45.91 68 THR A CA 1
ATOM 541 C C . THR A 1 68 ? 22.381 14.741 10.018 1.00 45.91 68 THR A C 1
ATOM 543 O O . THR A 1 68 ? 21.894 13.942 9.216 1.00 45.91 68 THR A O 1
ATOM 546 N N . ASP A 1 69 ? 22.118 14.674 11.327 1.00 40.91 69 ASP A N 1
ATOM 547 C CA . ASP A 1 69 ? 21.263 13.634 11.920 1.00 40.91 69 ASP A CA 1
ATOM 548 C C . ASP A 1 69 ? 19.775 13.823 11.555 1.00 40.91 69 ASP A C 1
ATOM 550 O O . ASP A 1 69 ? 19.055 12.847 11.328 1.00 40.91 69 ASP A O 1
ATOM 554 N N . LYS A 1 70 ? 19.295 15.072 11.423 1.00 42.50 70 LYS A N 1
ATOM 555 C CA . LYS A 1 70 ? 17.918 15.405 10.990 1.00 42.50 70 LYS A CA 1
ATOM 556 C C . LYS A 1 70 ? 17.678 15.144 9.505 1.00 42.50 70 LYS A C 1
ATOM 558 O O . LYS A 1 70 ? 16.559 14.793 9.137 1.00 42.50 70 LYS A O 1
ATOM 563 N N . ALA A 1 71 ? 18.699 15.261 8.657 1.00 41.69 71 ALA A N 1
ATOM 564 C CA . ALA A 1 71 ? 18.618 14.851 7.256 1.00 41.69 71 ALA A CA 1
ATOM 565 C C . ALA A 1 71 ? 18.597 13.315 7.109 1.00 41.69 71 ALA A C 1
ATOM 567 O O . ALA A 1 71 ? 17.923 12.793 6.223 1.00 41.69 71 ALA A O 1
ATOM 568 N N . GLN A 1 72 ? 19.259 12.578 8.012 1.00 41.81 72 GLN A N 1
ATOM 569 C CA . GLN A 1 72 ? 19.227 11.108 8.049 1.00 41.81 72 GLN A CA 1
ATOM 570 C C . GLN A 1 72 ? 17.946 10.513 8.668 1.00 41.81 72 GLN A C 1
ATOM 572 O O . GLN A 1 72 ? 17.659 9.334 8.458 1.00 41.81 72 GLN A O 1
ATOM 577 N N . THR A 1 73 ? 17.147 11.298 9.399 1.00 45.16 73 THR A N 1
ATOM 578 C CA . THR A 1 73 ? 15.960 10.820 10.142 1.00 45.16 73 THR A CA 1
ATOM 579 C C . THR A 1 73 ? 14.612 11.264 9.572 1.00 45.16 73 THR A C 1
ATOM 581 O O . THR A 1 73 ? 13.581 11.086 10.232 1.00 45.16 73 THR A O 1
ATOM 584 N N . GLN A 1 74 ? 14.562 11.767 8.334 1.00 54.47 74 GLN A N 1
ATOM 585 C CA . GLN A 1 74 ? 13.285 11.948 7.638 1.00 54.47 74 GLN A CA 1
ATOM 586 C C . GLN A 1 74 ? 12.688 10.575 7.300 1.00 54.47 74 GLN A C 1
ATOM 588 O O . GLN A 1 74 ? 12.997 9.952 6.283 1.00 54.47 74 GLN A O 1
ATOM 593 N N . LYS A 1 75 ? 11.861 10.062 8.218 1.00 59.88 75 LYS A N 1
ATOM 594 C CA . LYS A 1 75 ? 11.087 8.839 8.003 1.00 59.88 75 LYS A CA 1
ATOM 595 C C . LYS A 1 75 ? 10.181 9.061 6.801 1.00 59.88 75 LYS A C 1
ATOM 597 O O . LYS A 1 75 ? 9.460 10.054 6.762 1.00 59.88 75 LYS A O 1
ATOM 602 N N . THR A 1 76 ? 10.190 8.128 5.854 1.00 75.50 76 THR A N 1
ATOM 603 C CA . THR A 1 76 ? 9.273 8.203 4.710 1.00 75.50 76 THR A CA 1
ATOM 604 C C . THR A 1 76 ? 7.826 8.207 5.204 1.00 75.50 76 THR A C 1
ATOM 606 O O . THR A 1 76 ? 7.540 7.686 6.288 1.00 75.50 76 THR A O 1
ATOM 609 N N . PHE A 1 77 ? 6.900 8.750 4.408 1.00 78.88 77 PHE A N 1
ATOM 610 C CA . PHE A 1 77 ? 5.464 8.702 4.713 1.00 78.88 77 PHE A CA 1
ATOM 611 C C . PHE A 1 77 ? 5.035 7.301 5.156 1.00 78.88 77 PHE A C 1
ATOM 613 O O . PHE A 1 77 ? 4.484 7.126 6.240 1.00 78.88 77 PHE A O 1
ATOM 620 N N . PHE A 1 78 ? 5.412 6.278 4.387 1.00 84.38 78 PHE A N 1
ATOM 621 C CA . PHE A 1 78 ? 5.098 4.898 4.728 1.00 84.38 78 PHE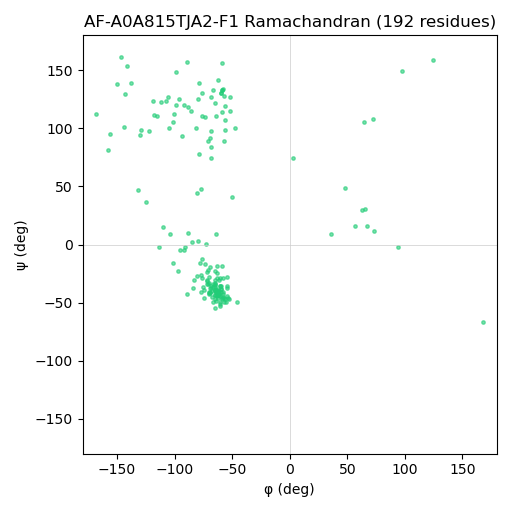 A CA 1
ATOM 622 C C . PHE A 1 78 ? 5.673 4.464 6.083 1.00 84.38 78 PHE A C 1
ATOM 624 O O . PHE A 1 78 ? 4.979 3.810 6.852 1.00 84.38 78 PHE A O 1
ATOM 631 N N . GLN A 1 79 ? 6.908 4.841 6.432 1.00 86.94 79 GLN A N 1
ATOM 632 C CA . GLN A 1 79 ? 7.489 4.506 7.739 1.00 86.94 79 GLN A CA 1
ATOM 633 C C . GLN A 1 79 ? 6.752 5.180 8.901 1.00 86.94 79 GLN A C 1
ATOM 635 O O . GLN A 1 79 ? 6.616 4.578 9.971 1.00 86.94 79 GLN A O 1
ATOM 640 N N . PHE A 1 80 ? 6.291 6.418 8.707 1.00 85.81 80 PHE A N 1
ATOM 641 C CA . PHE A 1 80 ? 5.446 7.111 9.674 1.00 85.81 80 PHE A CA 1
ATOM 642 C C . PHE A 1 80 ? 4.097 6.397 9.828 1.00 85.81 80 PHE A C 1
ATOM 644 O O . PHE A 1 80 ? 3.761 5.972 10.936 1.00 85.81 80 PHE A O 1
ATOM 651 N N . MET A 1 81 ? 3.389 6.177 8.719 1.00 86.75 81 MET A N 1
ATOM 652 C CA . MET A 1 81 ? 2.083 5.511 8.676 1.00 86.75 81 MET A CA 1
ATOM 653 C C . MET A 1 81 ? 2.134 4.106 9.268 1.00 86.75 81 MET A C 1
ATOM 655 O O . MET A 1 81 ? 1.312 3.750 10.107 1.00 86.75 81 MET A O 1
ATOM 659 N N . ARG A 1 82 ? 3.158 3.331 8.896 1.00 90.38 82 ARG A N 1
ATOM 660 C CA . ARG A 1 82 ? 3.402 1.978 9.395 1.00 90.38 82 ARG A CA 1
ATOM 661 C C . ARG A 1 82 ? 3.420 1.929 10.914 1.00 90.38 82 ARG A C 1
ATOM 663 O O . ARG A 1 82 ? 2.780 1.056 11.490 1.00 90.38 82 ARG A O 1
ATOM 670 N N . LYS A 1 83 ? 4.144 2.854 11.550 1.00 89.62 83 LYS A N 1
ATOM 671 C CA . LYS A 1 83 ? 4.229 2.923 13.014 1.00 89.62 83 LYS A CA 1
ATOM 672 C C . LYS A 1 83 ? 2.949 3.474 13.630 1.00 89.62 83 LYS A C 1
ATOM 674 O O . LYS A 1 83 ? 2.465 2.912 14.602 1.00 89.62 83 LYS A O 1
ATOM 679 N N . LYS A 1 84 ? 2.411 4.564 13.075 1.00 87.31 84 LYS A N 1
ATOM 680 C CA . LYS A 1 84 ? 1.243 5.261 13.628 1.00 87.31 84 LYS A CA 1
ATOM 681 C C . LYS A 1 84 ? -0.012 4.386 13.624 1.00 87.31 84 LYS A C 1
ATOM 683 O O . LYS A 1 84 ? -0.756 4.412 14.596 1.00 87.31 84 LYS A O 1
ATOM 688 N N . LEU A 1 85 ? -0.219 3.628 12.550 1.00 89.06 85 LEU A N 1
ATOM 689 C CA . LEU A 1 85 ? -1.407 2.800 12.330 1.00 89.06 85 LEU A CA 1
ATOM 690 C C . LEU A 1 85 ? -1.155 1.305 12.562 1.00 89.06 85 LEU A C 1
ATOM 692 O O . LEU A 1 85 ? -1.997 0.485 12.211 1.00 89.06 85 LEU A O 1
ATOM 696 N N . ASN A 1 86 ? 0.010 0.935 13.104 1.00 91.06 86 ASN A N 1
ATOM 697 C CA . ASN A 1 86 ? 0.399 -0.459 13.318 1.00 91.06 86 ASN A CA 1
ATOM 698 C C . ASN A 1 86 ? 0.174 -1.343 12.068 1.00 91.06 86 ASN A C 1
ATOM 700 O O . ASN A 1 86 ? -0.452 -2.402 12.130 1.00 91.06 86 ASN A O 1
ATOM 704 N N . LEU A 1 87 ? 0.643 -0.880 10.901 1.00 93.62 87 LEU A N 1
ATOM 705 C CA . LEU A 1 87 ? 0.395 -1.576 9.628 1.00 93.62 87 LEU A CA 1
ATOM 706 C C . LEU A 1 87 ? 1.142 -2.905 9.521 1.00 93.62 87 LEU A C 1
ATOM 708 O O . LEU A 1 87 ? 0.790 -3.720 8.682 1.00 93.62 87 LEU A O 1
ATOM 712 N N . THR A 1 88 ? 2.180 -3.112 10.327 1.00 92.50 88 THR A N 1
ATOM 713 C CA . THR A 1 88 ? 2.899 -4.386 10.417 1.00 92.50 88 THR A CA 1
ATOM 714 C C . THR A 1 88 ? 2.842 -4.846 11.869 1.00 92.50 88 THR A C 1
ATOM 716 O O . THR A 1 88 ? 3.622 -4.324 12.672 1.00 92.50 88 THR A O 1
ATOM 719 N N . PRO A 1 89 ? 1.915 -5.739 12.234 1.00 84.31 89 PRO A N 1
ATOM 720 C CA . PRO A 1 89 ? 1.838 -6.230 13.600 1.00 84.31 89 PRO A CA 1
ATOM 721 C C . PRO A 1 89 ? 3.125 -6.979 13.965 1.00 84.31 89 PRO A C 1
ATOM 723 O O . PRO A 1 89 ? 3.716 -7.678 13.140 1.00 84.31 89 PRO A O 1
ATOM 726 N N . ASP A 1 90 ? 3.585 -6.809 15.203 1.00 81.44 90 ASP A N 1
ATOM 727 C CA . ASP A 1 90 ? 4.786 -7.488 15.678 1.00 81.44 90 ASP A CA 1
ATOM 728 C C . ASP A 1 90 ? 4.526 -8.996 15.794 1.00 81.44 90 ASP A C 1
ATOM 730 O O . ASP A 1 90 ? 3.612 -9.424 16.497 1.00 81.44 90 ASP A O 1
ATOM 734 N N . LEU A 1 91 ? 5.380 -9.812 15.167 1.00 67.19 91 LEU A N 1
ATOM 735 C CA . LEU A 1 91 ? 5.313 -11.282 15.223 1.00 67.19 91 LEU A CA 1
ATOM 736 C C . LEU A 1 91 ? 5.302 -11.816 16.663 1.00 67.19 91 LEU A C 1
ATOM 738 O O . LEU A 1 91 ? 4.585 -12.757 16.980 1.00 67.19 91 LEU A O 1
ATOM 742 N N . ASN A 1 92 ? 6.038 -11.164 17.566 1.00 61.00 92 ASN A N 1
ATOM 743 C CA . ASN A 1 92 ? 6.104 -11.555 18.976 1.00 61.00 92 ASN A CA 1
ATOM 744 C C . ASN A 1 92 ? 4.820 -11.214 19.759 1.00 61.00 92 ASN A C 1
ATOM 746 O O . ASN A 1 92 ? 4.610 -11.749 20.844 1.00 61.00 92 ASN A O 1
ATOM 750 N N . GLN A 1 93 ? 3.961 -10.334 19.229 1.00 56.97 93 GLN A N 1
ATOM 751 C CA . GLN A 1 93 ? 2.646 -10.020 19.800 1.00 56.97 93 GLN A CA 1
ATOM 752 C C . GLN A 1 93 ? 1.519 -10.894 19.229 1.00 56.97 93 GLN A C 1
ATOM 754 O O . GLN A 1 93 ? 0.394 -10.804 19.720 1.00 56.97 93 GLN A O 1
ATOM 759 N N . GLN A 1 94 ? 1.796 -11.752 18.236 1.00 52.50 94 GLN A N 1
ATOM 760 C CA . GLN A 1 94 ? 0.798 -12.656 17.645 1.00 52.50 94 GLN A CA 1
ATOM 761 C C . GLN A 1 94 ? 0.406 -13.828 18.554 1.00 52.50 94 GLN A C 1
ATOM 763 O O . GLN A 1 94 ? -0.499 -14.586 18.221 1.00 52.50 94 GLN A O 1
ATOM 768 N N . VAL A 1 95 ? 0.966 -13.923 19.764 1.00 49.16 95 VAL A N 1
ATOM 769 C CA . VAL A 1 95 ? 0.380 -14.726 20.851 1.00 49.16 95 VAL A CA 1
ATOM 770 C C . VAL A 1 95 ? -0.812 -13.971 21.464 1.00 49.16 95 VAL A C 1
ATOM 772 O O . VAL A 1 95 ? -0.909 -13.791 22.677 1.00 49.16 95 VAL A O 1
ATOM 775 N N . LYS A 1 96 ? -1.710 -13.452 20.619 1.00 52.50 96 LYS A N 1
ATOM 776 C CA . LYS A 1 96 ? -2.963 -12.836 21.050 1.00 52.50 96 LYS A CA 1
ATOM 777 C C . LYS A 1 96 ? -4.104 -13.820 20.864 1.00 52.50 96 LYS A C 1
ATOM 779 O O . LYS A 1 96 ? -4.524 -14.145 19.762 1.00 52.50 96 LYS A O 1
ATOM 784 N N . THR A 1 97 ? -4.595 -14.213 22.024 1.00 49.91 97 THR A N 1
ATOM 785 C CA . THR A 1 97 ? -5.779 -14.959 22.450 1.00 49.91 97 THR A CA 1
ATOM 786 C C . THR A 1 97 ? -7.115 -14.465 21.861 1.00 49.91 97 THR A C 1
ATOM 788 O O . THR A 1 97 ? -8.103 -14.384 22.586 1.00 49.91 97 THR A O 1
ATOM 791 N N . THR A 1 98 ? -7.181 -14.100 20.577 1.00 55.12 98 THR A N 1
ATOM 792 C CA . THR A 1 98 ? -8.436 -13.677 19.929 1.00 55.12 98 THR A CA 1
ATOM 793 C C . THR A 1 98 ? -8.793 -14.693 18.844 1.00 55.12 98 THR A C 1
ATOM 795 O O . THR A 1 98 ? -8.074 -14.782 17.855 1.00 55.12 98 THR A O 1
ATOM 798 N N . PRO A 1 99 ? -9.862 -15.490 19.012 1.00 60.12 99 PRO A N 1
ATOM 799 C CA . PRO A 1 99 ? -10.193 -16.605 18.121 1.00 60.12 99 PRO A CA 1
ATOM 800 C C . PRO A 1 99 ? -10.910 -16.136 16.839 1.00 60.12 99 PRO A C 1
ATOM 802 O O . PRO A 1 99 ? -11.927 -16.707 16.453 1.00 60.12 99 PRO A O 1
ATOM 805 N N . GLY A 1 100 ? -10.426 -15.067 16.200 1.00 71.62 100 GLY A N 1
ATOM 806 C CA . GLY A 1 100 ? -11.071 -14.456 15.038 1.00 71.62 100 GLY A CA 1
ATOM 807 C C . GLY A 1 100 ? -10.073 -13.978 13.980 1.00 71.62 100 GLY A C 1
ATOM 808 O O . GLY A 1 100 ? -8.931 -13.680 14.326 1.00 71.62 100 GLY A O 1
ATOM 809 N N . PRO A 1 101 ? -10.497 -13.912 12.706 1.00 79.75 101 PRO A N 1
ATOM 810 C CA . PRO A 1 101 ? -9.640 -13.494 11.600 1.00 79.75 101 PRO A CA 1
ATOM 811 C C . PRO A 1 101 ? -9.236 -12.014 11.721 1.00 79.75 101 PRO A C 1
ATOM 813 O O . PRO A 1 101 ? -10.094 -11.158 11.959 1.00 79.75 101 PRO A O 1
ATOM 816 N N . ASP A 1 102 ? -7.947 -11.708 11.538 1.00 88.50 102 ASP A N 1
ATOM 817 C CA . ASP A 1 102 ? -7.408 -10.338 11.533 1.00 88.50 102 ASP A CA 1
ATOM 818 C C . ASP A 1 102 ? -7.221 -9.847 10.090 1.00 88.50 102 ASP A C 1
ATOM 820 O O . ASP A 1 102 ? -6.875 -10.601 9.181 1.00 88.50 102 ASP A O 1
ATOM 824 N N . MET A 1 103 ? -7.377 -8.542 9.861 1.00 93.56 103 MET A N 1
ATOM 825 C CA . MET A 1 103 ? -7.112 -7.922 8.559 1.00 93.56 103 MET A CA 1
ATOM 826 C C . MET A 1 103 ? -5.703 -8.207 8.035 1.00 93.56 103 MET A C 1
ATOM 828 O O . MET A 1 103 ? -5.504 -8.233 6.822 1.00 93.56 103 MET A O 1
ATOM 832 N N . ALA A 1 104 ? -4.735 -8.426 8.929 1.00 93.25 104 ALA A N 1
ATOM 833 C CA . ALA A 1 104 ? -3.364 -8.767 8.568 1.00 93.25 104 ALA A CA 1
ATOM 834 C C . ALA A 1 104 ? -3.244 -10.109 7.822 1.00 93.25 104 ALA A C 1
ATOM 836 O O . ALA A 1 104 ? -2.293 -10.308 7.059 1.00 93.25 104 ALA A O 1
ATOM 837 N N . ASP A 1 105 ? -4.202 -11.020 8.000 1.00 92.44 105 ASP A N 1
ATOM 838 C CA . ASP A 1 105 ? -4.133 -12.387 7.476 1.00 92.44 105 ASP A CA 1
ATOM 839 C C . ASP A 1 105 ? -4.143 -12.431 5.942 1.00 92.44 105 ASP A C 1
ATOM 841 O O . ASP A 1 105 ? -3.581 -13.352 5.347 1.00 92.44 105 ASP A O 1
ATOM 845 N N . VAL A 1 106 ? -4.661 -11.390 5.271 1.00 95.25 106 VAL A N 1
ATOM 846 C CA . VAL A 1 106 ? -4.628 -11.292 3.796 1.00 95.25 106 VAL A CA 1
ATOM 847 C C . VAL A 1 106 ? -3.212 -11.221 3.219 1.00 95.25 106 VAL A C 1
ATOM 849 O O . VAL A 1 106 ? -3.024 -11.494 2.034 1.00 95.25 106 VAL A O 1
ATOM 852 N N . PHE A 1 107 ? -2.222 -10.871 4.044 1.00 94.12 107 PHE A N 1
ATOM 853 C CA . PHE A 1 107 ? -0.802 -10.864 3.698 1.00 94.12 107 PHE A CA 1
ATOM 854 C C . PHE A 1 107 ? 0.020 -11.721 4.671 1.00 94.12 107 PHE A C 1
ATOM 856 O O . PHE A 1 107 ? 1.142 -11.357 5.027 1.00 94.12 107 PHE A O 1
ATOM 863 N N . GLY A 1 108 ? -0.539 -12.846 5.133 1.00 89.88 108 GLY A N 1
ATOM 864 C CA . GLY A 1 108 ? 0.161 -13.786 6.017 1.00 89.88 108 GLY A CA 1
ATOM 865 C C . GLY A 1 108 ? 0.486 -13.200 7.391 1.00 89.88 108 GLY A C 1
ATOM 866 O O . GLY A 1 108 ? 1.519 -13.521 7.969 1.00 89.88 108 GLY A O 1
ATOM 867 N N . SER A 1 109 ? -0.352 -12.283 7.871 1.00 88.69 109 SER A N 1
ATOM 868 C CA . SER A 1 109 ? -0.217 -11.616 9.169 1.00 88.69 109 SER A CA 1
ATOM 869 C C . SER A 1 109 ? 0.997 -10.675 9.279 1.00 88.69 109 SER A C 1
ATOM 871 O O . SER A 1 109 ? 1.352 -10.248 10.374 1.00 88.69 109 SER A O 1
ATOM 873 N N . PHE A 1 110 ? 1.626 -10.288 8.161 1.00 90.00 110 PHE A N 1
ATOM 874 C CA . PHE A 1 110 ? 2.766 -9.353 8.152 1.00 90.00 110 PHE A CA 1
ATOM 875 C C . PHE A 1 110 ? 2.379 -7.904 7.856 1.00 90.00 110 PHE A C 1
ATOM 877 O O . PHE A 1 110 ? 3.130 -6.982 8.191 1.00 90.00 110 PHE A O 1
ATOM 884 N N . TYR A 1 111 ? 1.239 -7.688 7.199 1.00 94.19 111 TYR A N 1
ATOM 885 C CA . TYR A 1 111 ? 0.822 -6.368 6.748 1.00 94.19 111 TYR A CA 1
ATOM 886 C C . TYR A 1 111 ? -0.696 -6.232 6.712 1.00 94.19 111 TYR A C 1
ATOM 888 O O . TYR A 1 111 ? -1.399 -7.123 6.246 1.00 94.19 111 TYR A O 1
ATOM 896 N N . VAL A 1 112 ? -1.191 -5.082 7.157 1.00 95.69 112 VAL A N 1
ATOM 897 C CA . VAL A 1 112 ? -2.593 -4.684 7.022 1.00 95.69 112 VAL A CA 1
ATOM 898 C C . VAL A 1 112 ? -2.681 -3.614 5.937 1.00 95.69 112 VAL A C 1
ATOM 900 O O . VAL A 1 112 ? -1.965 -2.612 6.054 1.00 95.69 112 VAL A O 1
ATOM 903 N N . PRO A 1 113 ? -3.546 -3.772 4.911 1.00 96.06 113 PRO A N 1
ATOM 904 C CA . PRO A 1 113 ? -3.716 -2.752 3.883 1.00 96.06 113 PRO A CA 1
ATOM 905 C C . PRO A 1 113 ? -4.001 -1.384 4.509 1.00 96.06 113 PRO A C 1
ATOM 907 O O . PRO A 1 113 ? -4.913 -1.239 5.328 1.00 96.06 113 PRO A O 1
ATOM 910 N N . LEU A 1 114 ? -3.210 -0.377 4.125 1.00 93.06 114 LEU A N 1
ATOM 911 C CA . LEU A 1 114 ? -3.303 0.972 4.688 1.00 93.06 114 LEU A CA 1
ATOM 912 C C . LEU A 1 114 ? -4.726 1.544 4.581 1.00 93.06 114 LEU A C 1
ATOM 914 O O . LEU A 1 114 ? -5.236 2.096 5.554 1.00 93.06 114 LEU A O 1
ATOM 918 N N . SER A 1 115 ? -5.366 1.377 3.423 1.00 92.75 115 SER A N 1
ATOM 919 C CA . SER A 1 115 ? -6.748 1.790 3.158 1.00 92.75 115 SER A CA 1
ATOM 920 C C . SER A 1 115 ? -7.728 1.188 4.172 1.00 92.75 115 SER A C 1
ATOM 922 O O . SER A 1 115 ? -8.490 1.915 4.805 1.00 92.75 115 SER A O 1
ATOM 924 N N . CYS A 1 116 ? -7.659 -0.125 4.404 1.00 94.75 116 CYS A N 1
ATOM 925 C CA . CYS A 1 116 ? -8.520 -0.829 5.356 1.00 94.75 116 CYS A CA 1
ATOM 926 C C . CYS A 1 116 ? -8.286 -0.381 6.805 1.00 94.75 116 CYS A C 1
ATOM 928 O O . CYS A 1 116 ? -9.247 -0.213 7.554 1.00 94.75 116 CYS A O 1
ATOM 930 N N . ARG A 1 117 ? -7.029 -0.134 7.200 1.00 92.38 117 ARG A N 1
ATOM 931 C CA . ARG A 1 117 ? -6.719 0.352 8.554 1.00 92.38 117 ARG A CA 1
ATOM 932 C C . ARG A 1 117 ? -7.210 1.784 8.785 1.00 92.38 117 ARG A C 1
ATOM 934 O O . ARG A 1 117 ? -7.694 2.083 9.870 1.00 92.38 117 ARG A O 1
ATOM 941 N N . LEU A 1 118 ? -7.125 2.657 7.777 1.00 89.06 118 LEU A N 1
ATOM 942 C CA . LEU A 1 118 ? -7.701 4.007 7.849 1.00 89.06 118 LEU A CA 1
ATOM 943 C C . LEU A 1 118 ? -9.221 3.964 8.030 1.00 89.06 118 LEU A C 1
ATOM 945 O O . LEU A 1 118 ? -9.757 4.709 8.847 1.00 89.06 118 LEU A O 1
ATOM 949 N N . ILE A 1 119 ? -9.897 3.068 7.304 1.00 89.62 119 ILE A N 1
ATOM 950 C CA . ILE A 1 119 ? -11.339 2.849 7.449 1.00 89.62 119 ILE A CA 1
ATOM 951 C C . ILE A 1 119 ? -11.658 2.392 8.873 1.00 89.62 119 ILE A C 1
ATOM 953 O O . ILE A 1 119 ? -12.491 3.007 9.526 1.00 89.62 119 ILE A O 1
ATOM 957 N N . GLU A 1 120 ? -10.974 1.368 9.391 1.00 89.44 120 GLU A N 1
ATOM 958 C CA . GLU A 1 120 ? -11.197 0.884 10.759 1.00 89.44 120 GLU A CA 1
ATOM 959 C C . GLU A 1 120 ? -11.016 1.982 11.817 1.00 89.44 120 GLU A C 1
ATOM 961 O O . GLU A 1 120 ? -11.875 2.135 12.687 1.00 89.44 120 GLU A O 1
ATOM 966 N N . GLU A 1 121 ? -9.934 2.762 11.740 1.00 85.44 121 GLU A N 1
ATOM 967 C CA . GLU A 1 121 ? -9.702 3.884 12.659 1.00 85.44 121 GLU A CA 1
ATOM 968 C C . GLU A 1 121 ? -10.833 4.917 12.579 1.00 85.44 121 GLU A C 1
ATOM 970 O O . GLU A 1 121 ? -11.284 5.425 13.611 1.00 85.44 121 GLU A O 1
ATOM 975 N N . GLY A 1 122 ? -11.350 5.168 11.372 1.00 79.06 122 GLY A N 1
ATOM 976 C CA . GLY A 1 122 ? -12.472 6.075 11.168 1.00 79.06 122 GLY A CA 1
ATOM 977 C C . GLY A 1 122 ? -13.813 5.576 11.687 1.00 79.06 122 GLY A C 1
ATOM 978 O O . GLY A 1 122 ? -14.634 6.385 12.110 1.00 79.06 122 GLY A O 1
ATOM 979 N N . LEU A 1 123 ? -14.016 4.260 11.738 1.00 79.19 123 LEU A N 1
ATOM 980 C CA . LEU A 1 123 ? -15.218 3.663 12.323 1.00 79.19 123 LEU A CA 1
ATOM 981 C C . LEU A 1 123 ? -15.204 3.664 13.855 1.00 79.19 123 LEU A C 1
ATOM 983 O O . LEU A 1 123 ? -16.261 3.612 14.477 1.00 79.19 123 LEU A O 1
ATOM 987 N N . ILE A 1 124 ? -14.020 3.675 14.473 1.00 70.25 124 ILE A N 1
ATOM 988 C CA . ILE A 1 124 ? -13.881 3.560 15.931 1.00 70.25 124 ILE A CA 1
ATOM 989 C C . ILE A 1 124 ? -13.930 4.930 16.609 1.00 70.25 124 ILE A C 1
ATOM 991 O O . ILE A 1 124 ? -14.527 5.055 17.679 1.00 70.25 124 ILE A O 1
ATOM 995 N N . ASN A 1 125 ? -13.260 5.944 16.048 1.00 72.75 125 ASN A N 1
ATOM 996 C CA . ASN A 1 125 ? -13.089 7.222 16.737 1.00 72.75 125 ASN A CA 1
ATOM 997 C C . ASN A 1 125 ? -12.841 8.391 15.768 1.00 72.75 125 ASN A C 1
ATOM 999 O O . ASN A 1 125 ? -11.697 8.700 15.425 1.00 72.75 125 ASN A O 1
ATOM 1003 N N . GLU A 1 126 ? -13.913 9.106 15.415 1.00 75.12 126 GLU A N 1
ATOM 1004 C CA . GLU A 1 126 ? -13.854 10.307 14.568 1.00 75.12 126 GLU A CA 1
ATOM 1005 C C . GLU A 1 126 ? -12.878 11.372 15.109 1.00 75.12 126 GLU A C 1
ATOM 1007 O O . GLU A 1 126 ? -12.151 12.001 14.345 1.00 75.12 126 GLU A O 1
ATOM 1012 N N . GLN A 1 127 ? -12.785 11.556 16.432 1.00 78.88 127 GLN A N 1
ATOM 1013 C CA . GLN A 1 127 ? -11.903 12.572 17.023 1.00 78.88 127 GLN A CA 1
ATOM 1014 C C . GLN A 1 127 ? -10.418 12.223 16.868 1.00 78.88 127 GLN A C 1
ATOM 1016 O O . GLN A 1 127 ? -9.606 13.089 16.535 1.00 78.88 127 GLN A O 1
ATOM 1021 N N . LYS A 1 128 ? -10.049 10.955 17.089 1.00 77.94 128 LYS A N 1
ATOM 1022 C CA . LYS A 1 128 ? -8.668 10.463 16.916 1.00 77.94 128 LYS A CA 1
ATOM 1023 C C . LYS A 1 128 ? -8.205 10.635 15.470 1.00 77.94 128 LYS A C 1
ATOM 1025 O O . LYS A 1 128 ? -7.045 10.945 15.204 1.00 77.94 128 LYS A O 1
ATOM 1030 N N . LEU A 1 129 ? -9.137 10.462 14.550 1.00 76.75 129 LEU A N 1
ATOM 1031 C CA . LEU A 1 129 ? -8.915 10.553 13.125 1.00 76.75 129 LEU A CA 1
ATOM 1032 C C . LEU A 1 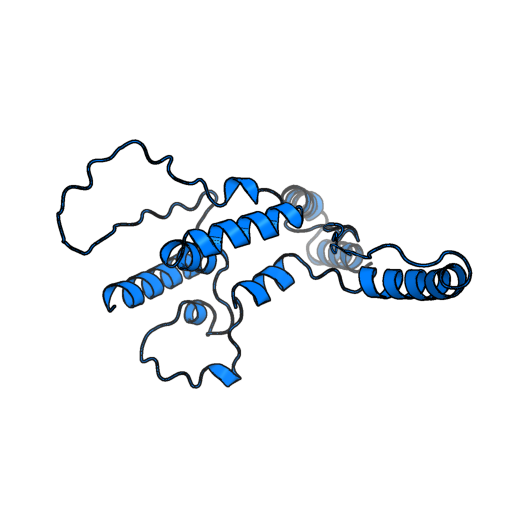129 ? -8.746 11.998 12.638 1.00 76.75 129 LEU A C 1
ATOM 1034 O O . LEU A 1 129 ? -7.841 12.263 11.853 1.00 76.75 129 LEU A O 1
ATOM 1038 N N . LEU A 1 130 ? -9.519 12.948 13.175 1.00 82.62 130 LEU A N 1
ATOM 1039 C CA . LEU A 1 130 ? -9.315 14.385 12.934 1.00 82.62 130 LEU A CA 1
ATOM 1040 C C . LEU A 1 130 ? -7.957 14.865 13.466 1.00 82.62 130 LEU A C 1
ATOM 1042 O O . LEU A 1 130 ? -7.250 15.620 12.800 1.00 82.62 130 LEU A O 1
ATOM 1046 N N . GLN A 1 131 ? -7.549 14.395 14.650 1.00 84.88 131 GLN A N 1
ATOM 1047 C CA . GLN A 1 131 ? -6.210 14.684 15.181 1.00 84.88 131 GLN A CA 1
ATOM 1048 C C . GLN A 1 131 ? -5.115 14.130 14.268 1.00 84.88 131 GLN A C 1
ATOM 1050 O O . GLN A 1 131 ? -4.099 14.785 14.032 1.00 84.88 131 GLN A O 1
ATOM 1055 N N . PHE A 1 132 ? -5.327 12.924 13.746 1.00 84.12 132 PHE A N 1
ATOM 1056 C CA . PHE A 1 132 ? -4.423 12.301 12.796 1.00 84.12 132 PHE A CA 1
ATOM 1057 C C . PHE A 1 132 ? -4.363 13.071 11.468 1.00 84.12 132 PHE A C 1
ATOM 1059 O O . PHE A 1 132 ? -3.268 13.343 10.983 1.00 84.12 132 PHE A O 1
ATOM 1066 N N . GLN A 1 133 ? -5.502 13.508 10.932 1.00 85.50 133 GLN A N 1
ATOM 1067 C CA . GLN A 1 133 ? -5.577 14.366 9.750 1.00 85.50 133 GLN A CA 1
ATOM 1068 C C . GLN A 1 133 ? -4.796 15.670 9.949 1.00 85.50 133 GLN A C 1
ATOM 1070 O O . GLN A 1 133 ? -3.986 16.048 9.108 1.00 85.50 133 GLN A O 1
ATOM 1075 N N . HIS A 1 134 ? -4.971 16.327 11.095 1.00 86.38 134 HIS A N 1
ATOM 1076 C CA . HIS A 1 134 ? -4.233 17.543 11.424 1.00 86.38 134 HIS A CA 1
ATOM 1077 C C . HIS A 1 134 ? -2.720 17.295 11.527 1.00 86.38 134 HIS A C 1
ATOM 1079 O O . HIS A 1 134 ? -1.929 18.094 11.027 1.00 86.38 134 HIS A O 1
ATOM 1085 N N . GLU A 1 135 ? -2.301 16.166 12.112 1.00 85.31 135 GLU A N 1
ATOM 1086 C CA . GLU A 1 135 ? -0.893 15.750 12.111 1.00 85.31 135 GLU A CA 1
ATOM 1087 C C . GLU A 1 135 ? -0.368 15.562 10.678 1.00 85.31 135 GLU A C 1
ATOM 1089 O O . GLU A 1 135 ? 0.770 15.937 10.390 1.00 85.31 135 GLU A O 1
ATOM 1094 N N . LEU A 1 136 ? -1.185 15.022 9.770 1.00 82.50 136 LEU A N 1
ATOM 1095 C CA . LEU A 1 136 ? -0.797 14.850 8.377 1.00 82.50 136 LEU A CA 1
ATOM 1096 C C . LEU A 1 136 ? -0.663 16.188 7.627 1.00 82.50 136 LEU A C 1
ATOM 1098 O O . LEU A 1 136 ? 0.310 16.382 6.896 1.00 82.50 136 LEU A O 1
ATOM 1102 N N . ILE A 1 137 ? -1.583 17.127 7.860 1.00 84.62 137 ILE A N 1
ATOM 1103 C CA . ILE A 1 137 ? -1.541 18.481 7.284 1.00 84.62 137 ILE A CA 1
ATOM 1104 C C . ILE A 1 137 ? -0.294 19.232 7.768 1.00 84.62 137 ILE A C 1
ATOM 1106 O O . ILE A 1 137 ? 0.440 19.802 6.963 1.00 84.62 137 ILE A O 1
ATOM 1110 N N . GLN A 1 138 ? 0.006 19.191 9.073 1.00 83.38 138 GLN A N 1
ATOM 1111 C CA . GLN A 1 138 ? 1.217 19.819 9.632 1.00 83.38 138 GLN A CA 1
ATOM 1112 C C . GLN A 1 138 ? 2.508 19.243 9.051 1.00 83.38 138 GLN A C 1
ATOM 1114 O O . GLN A 1 138 ? 3.530 19.925 8.974 1.00 83.38 138 GLN A O 1
ATOM 1119 N N . ARG A 1 139 ? 2.459 17.974 8.653 1.00 75.44 139 ARG A N 1
ATOM 1120 C CA . ARG A 1 139 ? 3.554 17.274 7.991 1.00 75.44 139 ARG A CA 1
ATOM 1121 C C . ARG A 1 139 ? 3.526 17.441 6.475 1.00 75.44 139 ARG A C 1
ATOM 1123 O O . ARG A 1 139 ? 4.288 16.743 5.829 1.00 75.44 139 ARG A O 1
ATOM 1130 N N . GLY A 1 140 ? 2.691 18.317 5.912 1.00 70.88 140 GLY A N 1
ATOM 1131 C CA . GLY A 1 140 ? 2.677 18.653 4.486 1.00 70.88 140 GLY A CA 1
ATOM 1132 C C . GLY A 1 140 ? 2.345 17.486 3.555 1.00 70.88 140 GLY A C 1
ATOM 1133 O O . GLY A 1 140 ? 2.860 17.448 2.437 1.00 70.88 140 GLY A O 1
ATOM 1134 N N . TYR A 1 141 ? 1.544 16.513 4.003 1.00 75.00 141 TYR A N 1
ATOM 1135 C CA . TYR A 1 141 ? 1.160 15.396 3.142 1.00 75.00 141 TYR A CA 1
ATOM 1136 C C . TYR A 1 141 ? 0.093 15.817 2.122 1.00 75.00 141 TYR A C 1
ATOM 1138 O O . TYR A 1 141 ? -0.928 16.376 2.522 1.00 75.00 141 TYR A O 1
ATOM 1146 N N . PRO A 1 142 ? 0.287 15.512 0.826 1.00 71.12 142 PRO A N 1
ATOM 1147 C CA . PRO A 1 142 ? -0.707 15.800 -0.202 1.00 71.12 142 PRO A CA 1
ATOM 1148 C C . PRO A 1 142 ? -2.047 15.109 0.080 1.00 71.12 142 PRO A C 1
ATOM 1150 O O . PRO A 1 142 ? -2.066 13.911 0.374 1.00 71.12 142 PRO A O 1
ATOM 1153 N N . GLY A 1 143 ? -3.154 15.849 -0.034 1.00 74.69 143 GLY A N 1
ATOM 1154 C CA . GLY A 1 143 ? -4.508 15.311 0.126 1.00 74.69 143 GLY A CA 1
ATOM 1155 C C . GLY A 1 143 ? -4.894 14.989 1.572 1.00 74.69 143 GLY A C 1
ATOM 1156 O O . GLY A 1 143 ? -5.905 14.327 1.803 1.00 74.69 143 GLY A O 1
ATOM 1157 N N . ALA A 1 144 ? -4.111 15.432 2.563 1.00 80.44 144 ALA A N 1
ATOM 1158 C CA . ALA A 1 144 ? -4.446 15.237 3.972 1.00 80.44 144 ALA A CA 1
ATOM 1159 C C . ALA A 1 144 ? -5.730 15.991 4.362 1.00 80.44 144 ALA A C 1
ATOM 1161 O O . ALA A 1 144 ? -6.527 15.5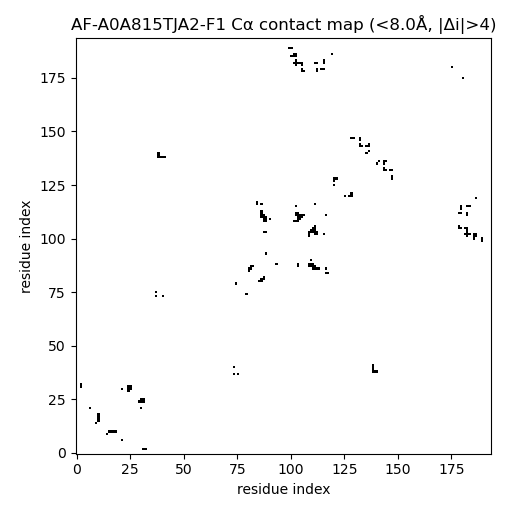02 5.160 1.00 80.44 144 ALA A O 1
ATOM 1162 N N . GLU A 1 145 ? -5.963 17.157 3.771 1.00 77.88 145 GLU A N 1
ATOM 1163 C CA . GLU A 1 145 ? -7.173 17.970 3.910 1.00 77.88 145 GLU A CA 1
ATOM 1164 C C . GLU A 1 145 ? -8.465 17.244 3.500 1.00 77.88 145 GLU A C 1
ATOM 1166 O O . GLU A 1 145 ? -9.507 17.495 4.102 1.00 77.88 145 GLU A O 1
ATOM 1171 N N . ASP A 1 146 ? -8.386 16.287 2.574 1.00 78.38 146 ASP A N 1
ATOM 1172 C CA . ASP A 1 146 ? -9.554 15.589 2.024 1.00 78.38 146 ASP A CA 1
ATOM 1173 C C . ASP A 1 146 ? -9.855 14.257 2.726 1.00 78.38 146 ASP A C 1
ATOM 1175 O O . ASP A 1 146 ? -10.863 13.613 2.432 1.00 78.38 146 ASP A O 1
ATOM 1179 N N . LEU A 1 147 ? -9.002 13.820 3.663 1.00 73.25 147 LEU A N 1
ATOM 1180 C CA . LEU A 1 147 ? -9.161 12.520 4.321 1.00 73.25 147 LEU A CA 1
ATOM 1181 C C . LEU A 1 147 ? -10.467 12.417 5.107 1.00 73.25 147 LEU A C 1
ATOM 1183 O O . LEU A 1 147 ? -11.091 11.357 5.097 1.00 73.25 147 LEU A O 1
ATOM 1187 N N . PHE A 1 148 ? -10.876 13.499 5.778 1.00 73.81 148 PHE A N 1
ATOM 1188 C CA . PHE A 1 148 ? -12.118 13.530 6.542 1.00 73.81 148 PHE A CA 1
ATOM 1189 C C . PHE A 1 148 ? -12.813 14.873 6.439 1.00 73.81 148 PHE A C 1
ATOM 1191 O O . PHE A 1 148 ? -12.239 15.928 6.703 1.00 73.81 148 PHE A O 1
ATOM 1198 N N . GLN A 1 149 ? -14.100 14.805 6.114 1.00 67.94 149 GLN A N 1
ATOM 1199 C CA . GLN A 1 149 ? -14.984 15.952 6.110 1.00 67.94 149 GLN A CA 1
ATOM 1200 C C . GLN A 1 149 ? -16.086 15.693 7.130 1.00 67.94 149 GLN A C 1
ATOM 1202 O O . GLN A 1 149 ? -16.898 14.777 6.984 1.00 67.94 149 GLN A O 1
ATOM 1207 N N . GLN A 1 150 ? -16.065 16.468 8.214 1.00 63.84 150 GLN A N 1
ATOM 1208 C CA . GLN A 1 150 ? -17.075 16.372 9.256 1.00 63.84 150 GLN A CA 1
ATOM 1209 C C . GLN A 1 150 ? -18.442 16.657 8.629 1.00 63.84 150 GLN A C 1
ATOM 1211 O O . GLN A 1 150 ? -18.617 17.667 7.943 1.00 63.84 150 GLN A O 1
ATOM 1216 N N . ARG A 1 151 ? -19.428 15.787 8.874 1.00 59.12 151 ARG A N 1
ATOM 1217 C CA . ARG A 1 151 ? -20.818 16.124 8.561 1.00 59.12 151 ARG A CA 1
ATOM 1218 C C . ARG A 1 151 ? -21.154 17.378 9.360 1.00 59.12 151 ARG A C 1
ATOM 1220 O O . ARG A 1 151 ? -21.160 17.332 10.590 1.00 59.12 151 ARG A O 1
ATOM 1227 N N . SER A 1 152 ? -21.406 18.496 8.683 1.00 50.81 152 SER A N 1
ATOM 1228 C CA . SER A 1 152 ? -22.006 19.651 9.337 1.00 50.81 152 SER A CA 1
ATOM 1229 C C . SER A 1 152 ? -23.316 19.167 9.946 1.00 50.81 152 SER A C 1
ATOM 1231 O O . SER A 1 152 ? -24.176 18.605 9.266 1.00 50.81 152 SER A O 1
ATOM 1233 N N . SER A 1 153 ? -23.421 19.282 11.264 1.00 48.94 153 SER A N 1
ATOM 1234 C CA . SER A 1 153 ? -24.585 18.887 12.043 1.00 48.94 153 SER A CA 1
ATOM 1235 C C . SER A 1 153 ? -25.752 19.822 11.721 1.00 48.94 153 SER A C 1
ATOM 1237 O O . SER A 1 153 ? -26.122 20.697 12.497 1.00 48.94 153 SER A O 1
ATOM 1239 N N . GLY A 1 154 ? -26.349 19.632 10.546 1.00 44.53 154 GLY A N 1
ATOM 1240 C CA . GLY A 1 154 ? -27.679 20.116 10.229 1.00 44.53 154 GLY A CA 1
ATOM 1241 C C . GLY A 1 154 ? -28.668 19.334 11.077 1.00 44.53 154 GLY A C 1
ATOM 1242 O O . GLY A 1 154 ? -28.971 18.186 10.763 1.00 44.53 154 GLY A O 1
ATOM 1243 N N . MET A 1 155 ? -29.070 19.946 12.192 1.00 44.97 155 MET A N 1
ATOM 1244 C CA . MET A 1 155 ? -30.252 19.681 13.020 1.00 44.97 155 MET A CA 1
ATOM 1245 C C . MET A 1 155 ? -31.098 18.483 12.559 1.00 44.97 155 MET A C 1
ATOM 1247 O O . MET A 1 155 ? -32.166 18.635 11.977 1.00 44.97 155 MET A O 1
ATOM 1251 N N . SER A 1 156 ? -30.608 17.275 12.810 1.00 41.12 156 SER A N 1
ATOM 1252 C CA . SER A 1 156 ? -31.371 16.058 12.577 1.00 41.12 156 SER A CA 1
ATOM 1253 C C . SER A 1 156 ? -31.867 15.636 13.941 1.00 41.12 156 SER A C 1
ATOM 1255 O O . SER A 1 156 ? -31.085 15.204 14.790 1.00 41.12 156 SER A O 1
ATOM 1257 N N . THR A 1 157 ? -33.156 15.856 14.176 1.00 40.22 157 THR A N 1
ATOM 1258 C CA . THR A 1 157 ? -33.908 15.290 15.290 1.00 40.22 157 THR A CA 1
ATOM 1259 C C . THR A 1 157 ? -33.595 13.802 15.348 1.00 40.22 157 THR A C 1
ATOM 1261 O O . THR A 1 157 ? -34.072 13.013 14.537 1.00 40.22 157 THR A O 1
ATOM 1264 N N . ARG A 1 158 ? -32.702 13.431 16.270 1.00 42.66 158 ARG A N 1
ATOM 1265 C CA . ARG A 1 158 ? -32.265 12.058 16.499 1.00 42.66 158 ARG A CA 1
ATOM 1266 C C . ARG A 1 158 ? -33.462 11.309 17.068 1.00 42.66 158 ARG A C 1
ATOM 1268 O O . ARG A 1 158 ? -33.634 11.226 18.281 1.00 42.66 158 ARG A O 1
ATOM 1275 N N . SER A 1 159 ? -34.329 10.842 16.175 1.00 40.50 159 SER A N 1
ATOM 1276 C CA . SER A 1 159 ? -35.383 9.894 16.481 1.00 40.50 159 SER A CA 1
ATOM 1277 C C . SER A 1 159 ? -34.722 8.719 17.185 1.00 40.50 159 SER A C 1
ATOM 1279 O O . SER A 1 159 ? -33.851 8.050 16.627 1.00 40.50 159 SER A O 1
ATOM 1281 N N . GLN A 1 160 ? -35.100 8.548 18.447 1.00 45.31 160 GLN A N 1
ATOM 1282 C CA . GLN A 1 160 ? -34.813 7.387 19.266 1.00 45.31 160 GLN A CA 1
ATOM 1283 C C . GLN A 1 160 ? -35.373 6.147 18.560 1.00 45.31 160 GLN A C 1
ATOM 1285 O O . GLN A 1 160 ? -36.522 5.779 18.759 1.00 45.31 160 GLN A O 1
ATOM 1290 N N . TYR A 1 161 ? -34.567 5.526 17.709 1.00 40.72 161 TYR A N 1
ATOM 1291 C CA . TYR A 1 161 ? -34.757 4.152 17.275 1.00 40.72 161 TYR A CA 1
ATOM 1292 C C . TYR A 1 161 ? -33.425 3.445 17.481 1.00 40.72 161 TYR A C 1
ATOM 1294 O O . TYR A 1 161 ? -32.474 3.598 16.717 1.00 40.72 161 TYR A O 1
ATOM 1302 N N . HIS A 1 162 ? -33.347 2.730 18.599 1.00 52.06 162 HIS A N 1
ATOM 1303 C CA . HIS A 1 162 ? -32.416 1.629 18.752 1.00 52.06 162 HIS A CA 1
ATOM 1304 C C . HIS A 1 162 ? -32.821 0.551 17.740 1.00 52.06 162 HIS A C 1
ATOM 1306 O O . HIS A 1 162 ? -33.876 -0.047 17.914 1.00 52.06 162 HIS A O 1
ATOM 1312 N N . ASP A 1 163 ? -32.003 0.336 16.705 1.00 46.94 163 ASP A N 1
ATOM 1313 C CA . ASP A 1 163 ? -31.629 -1.015 16.259 1.00 46.94 163 ASP A CA 1
ATOM 1314 C C . ASP A 1 163 ? -30.306 -0.996 15.452 1.00 46.94 163 ASP A C 1
ATOM 1316 O O . ASP A 1 163 ? -30.257 -0.859 14.233 1.00 46.94 163 ASP A O 1
ATOM 1320 N N . ASN A 1 164 ? -29.208 -0.964 16.209 1.00 55.19 164 ASN A N 1
ATOM 1321 C CA . ASN A 1 164 ? -27.917 -1.657 16.070 1.00 55.19 164 ASN A CA 1
ATOM 1322 C C . ASN A 1 164 ? -27.208 -1.970 14.730 1.00 55.19 164 ASN A C 1
ATOM 1324 O O . ASN A 1 164 ? -26.174 -2.633 14.788 1.00 55.19 164 ASN A O 1
ATOM 1328 N N . GLN A 1 165 ? -27.608 -1.483 13.553 1.00 61.00 165 GLN A N 1
ATOM 1329 C CA . GLN A 1 165 ? -26.814 -1.707 12.328 1.00 61.00 165 GLN A CA 1
ATOM 1330 C C . GLN A 1 165 ? -26.558 -0.427 11.529 1.00 61.00 165 GLN A C 1
ATOM 1332 O O . GLN A 1 165 ? -27.329 -0.026 10.660 1.00 61.00 165 GLN A O 1
ATOM 1337 N N . GLN A 1 166 ? -25.410 0.208 11.786 1.00 69.81 166 GLN A N 1
ATOM 1338 C CA . GLN A 1 166 ? -24.878 1.229 10.886 1.00 69.81 166 GLN A CA 1
ATOM 1339 C C . GLN A 1 166 ? -24.324 0.552 9.627 1.00 69.81 166 GLN A C 1
ATOM 1341 O O . GLN A 1 166 ? -23.299 -0.124 9.669 1.00 69.81 166 GLN A O 1
ATOM 1346 N N . SER A 1 167 ? -25.009 0.735 8.499 1.00 80.62 167 SER A N 1
ATOM 1347 C CA . SER A 1 167 ? -24.499 0.320 7.190 1.00 80.62 167 SER A CA 1
ATOM 1348 C C . SER A 1 167 ? -23.500 1.352 6.672 1.00 80.62 167 SER A C 1
ATOM 1350 O O . SER A 1 167 ? -23.824 2.536 6.566 1.00 80.62 167 SER A O 1
ATOM 1352 N N . ILE A 1 168 ? -22.290 0.906 6.335 1.00 84.62 168 ILE A N 1
ATOM 1353 C CA . ILE A 1 168 ? -21.214 1.755 5.811 1.00 84.62 168 ILE A CA 1
ATOM 1354 C C . ILE A 1 168 ? -20.964 1.374 4.354 1.00 84.62 168 ILE A C 1
ATOM 1356 O O . ILE A 1 168 ? -20.654 0.223 4.049 1.00 84.62 168 ILE A O 1
ATOM 1360 N N . LEU A 1 169 ? -21.078 2.349 3.453 1.00 90.50 169 LEU A N 1
ATOM 1361 C CA . LEU A 1 169 ? -20.686 2.195 2.056 1.00 90.50 169 LEU A CA 1
ATOM 1362 C C . LEU A 1 169 ? -19.233 2.645 1.887 1.00 90.50 169 LEU A C 1
ATOM 1364 O O . LEU A 1 169 ? -18.909 3.803 2.140 1.00 90.50 169 LEU A O 1
ATOM 1368 N N . ILE A 1 170 ? -18.377 1.736 1.427 1.00 92.12 170 ILE A N 1
ATOM 1369 C CA . ILE A 1 170 ? -16.972 2.013 1.118 1.00 92.12 170 ILE A CA 1
ATOM 1370 C C . ILE A 1 170 ? -16.820 2.023 -0.402 1.00 92.12 170 ILE A C 1
ATOM 1372 O O . ILE A 1 170 ? -17.147 1.038 -1.063 1.00 92.12 170 ILE A O 1
ATOM 1376 N N . VAL A 1 171 ? -16.314 3.127 -0.952 1.00 94.12 171 VAL A N 1
ATOM 1377 C CA . VAL A 1 171 ? -16.074 3.287 -2.392 1.00 94.12 171 VAL A CA 1
ATOM 1378 C C . VAL A 1 171 ? -14.587 3.512 -2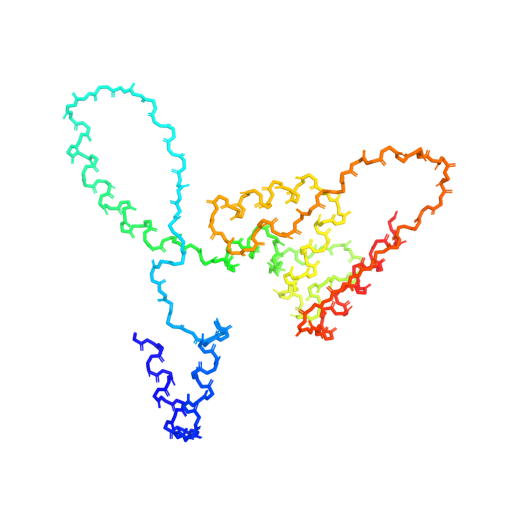.626 1.00 94.12 171 VAL A C 1
ATOM 1380 O O . VAL A 1 171 ? -14.008 4.456 -2.098 1.00 94.12 171 VAL A O 1
ATOM 1383 N N . PHE A 1 172 ? -13.979 2.656 -3.444 1.00 94.81 172 PHE A N 1
ATOM 1384 C CA . PHE A 1 172 ? -12.605 2.818 -3.907 1.00 94.81 172 PHE A CA 1
ATOM 1385 C C . PHE A 1 172 ? -12.605 3.424 -5.311 1.00 94.81 172 PHE A C 1
ATOM 1387 O O . PHE A 1 172 ? -13.142 2.833 -6.249 1.00 94.81 172 PHE A O 1
ATOM 1394 N N . ILE A 1 173 ? -11.987 4.593 -5.464 1.00 94.06 173 ILE A N 1
ATOM 1395 C CA . ILE A 1 173 ? -11.814 5.262 -6.757 1.00 94.06 173 ILE A CA 1
ATOM 1396 C C . ILE A 1 173 ? -10.424 4.904 -7.288 1.00 94.06 173 ILE A C 1
ATOM 1398 O O . ILE A 1 173 ? -9.431 5.095 -6.595 1.00 94.06 173 ILE A O 1
ATOM 1402 N N . GLY A 1 174 ? -10.349 4.373 -8.510 1.00 94.06 174 GLY A N 1
ATOM 1403 C CA . GLY A 1 174 ? -9.088 3.923 -9.120 1.00 94.06 174 GLY A CA 1
ATOM 1404 C C . GLY A 1 174 ? -8.776 2.432 -8.938 1.00 94.06 174 GLY A C 1
ATOM 1405 O O . GLY A 1 174 ? -7.801 1.949 -9.504 1.00 94.06 174 GLY A O 1
ATOM 1406 N N . GLY A 1 175 ? -9.630 1.693 -8.224 1.00 96.06 175 GLY A N 1
ATOM 1407 C CA . GLY A 1 175 ? -9.557 0.236 -8.090 1.00 96.06 175 GLY A CA 1
ATOM 1408 C C . GLY A 1 175 ? -9.491 -0.237 -6.639 1.00 96.06 175 GLY A C 1
ATOM 1409 O O . GLY A 1 175 ? -9.127 0.513 -5.741 1.00 96.06 175 GLY A O 1
ATOM 1410 N N . CYS A 1 176 ? -9.860 -1.498 -6.420 1.00 96.94 176 CYS A N 1
ATOM 1411 C CA . CYS A 1 176 ? -9.767 -2.185 -5.135 1.00 96.94 176 CYS A CA 1
ATOM 1412 C C . CYS A 1 176 ? -9.259 -3.606 -5.378 1.00 96.94 176 CYS A C 1
ATOM 1414 O O . CYS A 1 176 ? -9.661 -4.259 -6.346 1.00 96.94 176 CYS A O 1
ATOM 1416 N N . THR A 1 177 ? -8.373 -4.085 -4.516 1.00 97.94 177 THR A N 1
ATOM 1417 C CA . THR A 1 177 ? -7.816 -5.437 -4.604 1.00 97.94 177 THR A CA 1
ATOM 1418 C C . THR A 1 177 ? -8.671 -6.449 -3.845 1.00 97.94 177 THR A C 1
ATOM 1420 O O . THR A 1 177 ? -9.361 -6.123 -2.879 1.00 97.94 177 THR A O 1
ATOM 1423 N N . GLN A 1 178 ? -8.574 -7.728 -4.220 1.00 97.75 178 GLN A N 1
ATOM 1424 C CA . GLN A 1 178 ? -9.255 -8.794 -3.481 1.00 97.75 178 GLN A CA 1
ATOM 1425 C C . GLN A 1 178 ? -8.762 -8.900 -2.028 1.00 97.75 178 GLN A C 1
ATOM 1427 O O . GLN A 1 178 ? -9.544 -9.244 -1.142 1.00 97.75 178 GLN A O 1
ATOM 1432 N N . SER A 1 179 ? -7.491 -8.567 -1.774 1.00 97.25 179 SER A N 1
ATOM 1433 C CA . SER A 1 179 ? -6.930 -8.498 -0.422 1.00 97.25 179 SER A CA 1
ATOM 1434 C C . SER A 1 179 ? -7.614 -7.422 0.419 1.00 97.25 179 SER A C 1
ATOM 1436 O O . SER A 1 179 ? -7.986 -7.696 1.554 1.00 97.25 179 SER A O 1
ATOM 1438 N N . GLU A 1 180 ? -7.855 -6.230 -0.132 1.00 97.62 180 GLU A N 1
ATOM 1439 C CA . GLU A 1 180 ? -8.597 -5.170 0.568 1.00 97.62 180 GLU A CA 1
ATOM 1440 C C . GLU A 1 180 ? -10.053 -5.570 0.827 1.00 97.62 180 GLU A C 1
ATOM 1442 O O . GLU A 1 180 ? -10.548 -5.406 1.941 1.00 97.62 180 GLU A O 1
ATOM 1447 N N . ILE A 1 181 ? -10.724 -6.173 -0.161 1.00 97.19 181 ILE A N 1
ATOM 1448 C CA . ILE A 1 181 ? -12.095 -6.684 0.005 1.00 97.19 181 ILE A CA 1
ATOM 1449 C C . ILE A 1 181 ? -12.150 -7.723 1.133 1.00 97.19 181 ILE A C 1
ATOM 1451 O O . ILE A 1 181 ? -13.035 -7.672 1.988 1.00 97.19 181 ILE A O 1
ATOM 1455 N N . ASN A 1 182 ? -11.213 -8.672 1.157 1.00 96.88 182 ASN A N 1
ATOM 1456 C CA . ASN A 1 182 ? -11.168 -9.712 2.182 1.00 96.88 182 ASN A CA 1
ATOM 1457 C C . ASN A 1 182 ? -10.833 -9.141 3.565 1.00 96.88 182 ASN A C 1
ATOM 1459 O O . ASN A 1 182 ? -11.474 -9.530 4.539 1.00 96.88 182 ASN A O 1
ATOM 1463 N N . ALA A 1 183 ? -9.908 -8.183 3.655 1.00 96.44 183 ALA A N 1
ATOM 1464 C CA . ALA A 1 183 ? -9.609 -7.486 4.902 1.00 96.44 183 ALA A CA 1
ATOM 1465 C C . ALA A 1 183 ? -10.854 -6.778 5.458 1.00 96.44 183 ALA A C 1
ATOM 1467 O O . ALA A 1 183 ? -11.205 -6.967 6.621 1.00 96.44 183 ALA A O 1
ATOM 1468 N N . LEU A 1 184 ? -11.593 -6.051 4.616 1.00 95.06 184 LEU A N 1
ATOM 1469 C CA . LEU A 1 184 ? -12.831 -5.384 5.029 1.00 95.06 184 LEU A CA 1
ATOM 1470 C C . LEU A 1 184 ? -13.938 -6.366 5.434 1.00 95.06 184 LEU A C 1
ATOM 1472 O O . LEU A 1 184 ? -14.700 -6.070 6.351 1.00 95.06 184 LEU A O 1
ATOM 1476 N N . ARG A 1 185 ? -14.021 -7.548 4.810 1.00 94.00 185 ARG A N 1
ATOM 1477 C CA . ARG A 1 185 ? -14.940 -8.615 5.251 1.00 94.00 185 ARG A CA 1
ATOM 1478 C C . ARG A 1 185 ? -14.592 -9.114 6.651 1.00 94.00 185 ARG A C 1
ATOM 1480 O O . ARG A 1 185 ? -15.494 -9.264 7.467 1.00 94.00 185 ARG A O 1
ATOM 1487 N N . MET A 1 186 ? -13.309 -9.330 6.941 1.00 94.06 186 MET A N 1
ATOM 1488 C CA . MET A 1 186 ? -12.857 -9.738 8.278 1.00 94.06 186 MET A CA 1
ATOM 1489 C C . MET A 1 186 ? -13.131 -8.641 9.316 1.00 94.06 186 MET A C 1
ATOM 1491 O O . MET A 1 186 ? -13.620 -8.936 10.404 1.00 94.06 186 MET A O 1
ATOM 1495 N N . LEU A 1 187 ? -12.930 -7.369 8.950 1.00 91.69 187 LEU A N 1
ATOM 1496 C CA . LEU A 1 187 ? -13.318 -6.227 9.781 1.00 91.69 187 LEU A CA 1
ATOM 1497 C C . LEU A 1 187 ? -14.833 -6.184 10.042 1.00 91.69 187 LEU A C 1
ATOM 1499 O O . LEU A 1 187 ? -15.260 -5.953 11.169 1.00 91.69 187 LEU A O 1
ATOM 1503 N N . ALA A 1 188 ? -15.660 -6.422 9.025 1.00 89.94 188 ALA A N 1
ATOM 1504 C CA . ALA A 1 188 ? -17.111 -6.460 9.192 1.00 89.94 188 ALA A CA 1
ATOM 1505 C C . ALA A 1 188 ? -17.546 -7.598 10.134 1.00 89.94 188 ALA A C 1
ATOM 1507 O O . ALA A 1 188 ? -18.398 -7.381 10.993 1.00 89.94 188 ALA A O 1
ATOM 1508 N N . MET A 1 189 ? -16.922 -8.777 10.024 1.00 88.50 189 MET A N 1
ATOM 1509 C CA . MET A 1 189 ? -17.176 -9.922 10.910 1.00 88.50 189 MET A CA 1
ATOM 1510 C C . MET A 1 189 ? -16.770 -9.646 12.363 1.00 88.50 189 MET A C 1
ATOM 1512 O O . MET A 1 189 ? -17.470 -10.051 13.288 1.00 88.50 189 MET A O 1
ATOM 1516 N N . SER A 1 190 ? -15.648 -8.957 12.594 1.00 85.12 190 SER A N 1
ATOM 1517 C CA . SER A 1 190 ? -15.227 -8.619 13.959 1.00 85.12 190 SER A CA 1
ATOM 1518 C C . SER A 1 190 ? -16.166 -7.597 14.607 1.00 85.12 190 SER A C 1
ATOM 1520 O O . SER A 1 190 ? -16.471 -7.708 15.796 1.00 85.12 190 SER A O 1
ATOM 1522 N N . LYS A 1 191 ? -16.692 -6.649 13.820 1.00 79.69 191 LYS A N 1
ATOM 1523 C CA . LYS A 1 191 ? -17.653 -5.637 14.279 1.00 79.69 191 LYS A CA 1
ATOM 1524 C C . LYS A 1 191 ? -19.074 -6.163 14.459 1.00 79.69 191 LYS A C 1
ATOM 1526 O O . LYS A 1 191 ? -19.771 -5.638 15.312 1.00 79.69 191 LYS A O 1
ATOM 1531 N N . SER A 1 192 ? -19.502 -7.183 13.713 1.00 71.94 192 SER A N 1
ATOM 1532 C CA . SER A 1 192 ? -20.822 -7.801 13.921 1.00 71.94 192 SER A CA 1
ATOM 1533 C C . SER A 1 192 ? -20.906 -8.633 15.202 1.00 71.94 192 SER A C 1
ATOM 1535 O O . SER A 1 192 ? -21.999 -8.870 15.701 1.00 71.94 192 SER A O 1
ATOM 1537 N N . ASN A 1 193 ? -19.763 -9.106 15.705 1.00 58.97 193 ASN A N 1
ATOM 1538 C CA . ASN A 1 193 ? -19.676 -9.945 16.902 1.00 58.97 193 ASN A CA 1
ATOM 1539 C C . ASN A 1 193 ? -19.490 -9.145 18.206 1.00 58.97 193 ASN A C 1
ATOM 1541 O O . ASN A 1 193 ? -19.384 -9.758 19.267 1.00 58.97 193 ASN A O 1
ATOM 1545 N N . THR A 1 194 ? -19.391 -7.813 18.126 1.00 52.81 194 THR A N 1
ATOM 1546 C CA . THR A 1 194 ? -19.244 -6.906 19.280 1.00 52.81 194 THR A CA 1
ATOM 1547 C C . THR A 1 194 ? -20.556 -6.182 19.538 1.00 52.81 194 THR A C 1
ATOM 1549 O O . THR A 1 194 ? -20.919 -6.040 20.725 1.00 52.81 194 THR A O 1
#

Radius of gyration: 23.2 Å; Cα contacts (8 Å, |Δi|>4): 108; chains: 1; bounding box: 65×52×54 Å

pLDDT: mean 74.21, std 20.65, range [34.66, 98.25]

Mean predicted aligned error: 13.36 Å

Secondary structure (DSSP, 8-state):
-HHHHHHHHHHHHH-GGGHHHHHHHHHTTSS----TTS--------------SSHHHHHHHHHHHHHHHHHHT---HHHHHHHHTT-S--GGG------S--GGGGGTTS---HHHHHHHHHHH-HHHHHHHHHHHHHTT-TTGGGS-------------------------SS---HHHHHHHHHHHHHHHT-